Protein AF-A0A7C0UAM4-F1 (afdb_monomer_lite)

Structure (mmCIF, N/CA/C/O backbone):
data_AF-A0A7C0UAM4-F1
#
_entry.id   AF-A0A7C0UAM4-F1
#
loop_
_atom_site.group_PDB
_atom_site.id
_atom_site.type_symbol
_atom_site.label_atom_id
_atom_site.label_alt_id
_atom_site.label_comp_id
_atom_site.label_asym_id
_atom_site.label_entity_id
_atom_site.label_seq_id
_atom_site.pdbx_PDB_ins_code
_atom_site.Cartn_x
_atom_site.Cartn_y
_atom_site.Cartn_z
_atom_site.occupancy
_atom_site.B_iso_or_equiv
_atom_site.auth_seq_id
_atom_site.auth_comp_id
_atom_site.auth_asym_id
_atom_site.auth_atom_id
_atom_site.pdbx_PDB_model_num
ATOM 1 N N . MET A 1 1 ? 18.658 56.439 25.731 1.00 56.66 1 MET A N 1
ATOM 2 C CA . MET A 1 1 ? 17.667 55.354 25.962 1.00 56.66 1 MET A CA 1
ATOM 3 C C . MET A 1 1 ? 18.188 53.937 25.691 1.00 56.66 1 MET A C 1
ATOM 5 O O . MET A 1 1 ? 17.700 53.027 26.342 1.00 56.66 1 MET A O 1
ATOM 9 N N . LYS A 1 2 ? 19.184 53.711 24.815 1.00 57.03 2 LYS A N 1
ATOM 10 C CA . LYS A 1 2 ? 19.705 52.353 24.532 1.00 57.03 2 LYS A CA 1
ATOM 11 C C . LYS A 1 2 ? 20.574 51.729 25.644 1.00 57.03 2 LYS A C 1
ATOM 13 O O . LYS A 1 2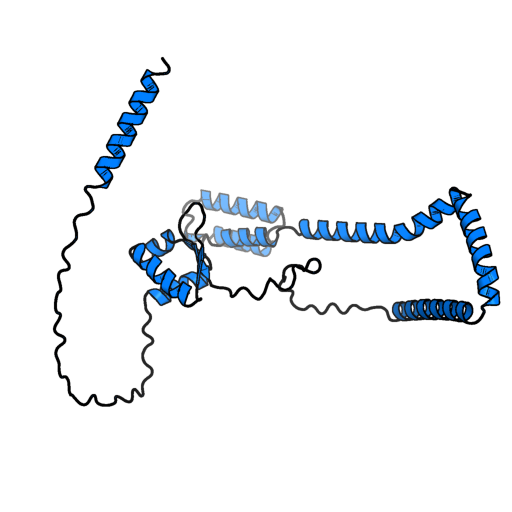 ? 20.658 50.511 25.716 1.00 57.03 2 LYS A O 1
ATOM 18 N N . GLU A 1 3 ? 21.159 52.520 26.544 1.00 62.31 3 GLU A N 1
ATOM 19 C CA . GLU A 1 3 ? 22.004 51.982 27.630 1.00 62.31 3 GLU A CA 1
ATOM 20 C C . GLU A 1 3 ? 21.228 51.418 28.826 1.00 62.31 3 GLU A C 1
ATOM 22 O O . GLU A 1 3 ? 21.707 50.491 29.474 1.00 62.31 3 GLU A O 1
ATOM 27 N N . LYS A 1 4 ? 20.007 51.902 29.098 1.00 67.56 4 LYS A N 1
ATOM 28 C CA . LYS A 1 4 ? 19.217 51.407 30.240 1.00 67.56 4 LYS A CA 1
ATOM 29 C C . LYS A 1 4 ? 18.737 49.960 30.043 1.00 67.56 4 LYS A C 1
ATOM 31 O O . LYS A 1 4 ? 18.737 49.200 31.005 1.00 67.56 4 LYS A O 1
ATOM 36 N N . ASN A 1 5 ? 18.451 49.542 28.806 1.00 68.38 5 ASN A N 1
ATOM 37 C CA . ASN A 1 5 ? 18.009 48.168 28.526 1.00 68.38 5 ASN A CA 1
ATOM 38 C C . ASN A 1 5 ? 19.137 47.132 28.656 1.00 68.38 5 ASN A C 1
ATOM 40 O O . ASN A 1 5 ? 18.888 46.012 29.089 1.00 68.38 5 ASN A O 1
ATOM 44 N N . LYS A 1 6 ? 20.392 47.505 28.368 1.00 74.38 6 LYS A N 1
ATOM 45 C CA . LYS A 1 6 ? 21.529 46.570 28.441 1.00 74.38 6 LYS A CA 1
ATOM 46 C C . LYS A 1 6 ? 21.910 46.205 29.881 1.00 74.38 6 LYS A C 1
ATOM 48 O O . LYS A 1 6 ? 22.488 45.147 30.115 1.00 74.38 6 LYS A O 1
ATOM 53 N N . LYS A 1 7 ? 21.585 47.066 30.853 1.00 76.25 7 LYS A N 1
ATOM 54 C CA . LYS A 1 7 ? 21.820 46.792 32.279 1.00 76.25 7 LYS A CA 1
ATOM 55 C C . LYS A 1 7 ? 20.780 45.822 32.855 1.00 76.25 7 LYS A C 1
ATOM 57 O O . LYS A 1 7 ? 21.148 44.919 33.596 1.00 76.25 7 LYS A O 1
ATOM 62 N N . GLN A 1 8 ? 19.520 45.949 32.437 1.00 74.94 8 GLN A N 1
ATOM 63 C CA . GLN A 1 8 ? 18.431 45.067 32.876 1.00 74.94 8 GLN A CA 1
ATOM 64 C C . GLN A 1 8 ? 18.595 43.622 32.381 1.00 74.94 8 GLN A C 1
ATOM 66 O O . GLN A 1 8 ? 18.271 42.680 33.099 1.00 74.94 8 GLN A O 1
ATOM 71 N N . GLU A 1 9 ? 19.150 43.437 31.181 1.00 77.56 9 GLU A N 1
ATOM 72 C CA . GLU A 1 9 ? 19.383 42.105 30.613 1.00 77.56 9 GLU A CA 1
ATOM 73 C C . GLU A 1 9 ? 20.485 41.345 31.380 1.00 77.56 9 GLU A C 1
ATOM 75 O O . GLU A 1 9 ? 20.299 40.181 31.735 1.00 77.56 9 GLU A O 1
ATOM 80 N N . ARG A 1 10 ? 21.563 42.039 31.778 1.00 78.25 10 ARG A N 1
ATOM 81 C CA . ARG A 1 10 ? 22.668 41.458 32.568 1.00 78.25 10 ARG A CA 1
ATOM 82 C C . ARG A 1 10 ? 22.257 41.059 33.988 1.00 78.25 10 ARG A C 1
ATOM 84 O O . ARG A 1 10 ? 22.679 40.014 34.470 1.00 78.25 10 ARG A O 1
ATOM 91 N N . GLU A 1 11 ? 21.393 41.837 34.641 1.00 76.00 11 GLU A N 1
ATOM 92 C CA . GLU A 1 11 ? 20.864 41.485 35.971 1.00 76.00 11 GLU A CA 1
ATOM 93 C C . GLU A 1 11 ? 19.913 40.272 35.926 1.00 76.00 11 GLU A C 1
ATOM 95 O O . GLU A 1 11 ? 19.796 39.535 36.907 1.00 76.00 11 GLU A O 1
ATOM 100 N N . SER A 1 12 ? 19.264 40.019 34.782 1.00 75.94 12 SER A N 1
ATOM 101 C CA . SER A 1 12 ? 18.373 38.865 34.602 1.00 75.94 12 SER A CA 1
ATOM 102 C C . SER A 1 12 ? 19.109 37.552 34.301 1.00 75.94 12 SER A C 1
ATOM 104 O O . SER A 1 12 ? 18.627 36.481 34.675 1.00 75.94 12 SER A O 1
ATOM 106 N N . GLU A 1 13 ? 20.291 37.620 33.680 1.00 73.62 13 GLU A N 1
ATOM 107 C CA . GLU A 1 13 ? 21.142 36.447 33.448 1.00 73.62 13 GLU A CA 1
ATOM 108 C C . GLU A 1 13 ? 21.868 36.007 34.722 1.00 73.62 13 GLU A C 1
ATOM 110 O O . GLU A 1 13 ? 21.936 34.809 34.992 1.00 73.62 13 GLU A O 1
ATOM 115 N N . GLN A 1 14 ? 22.301 36.955 35.559 1.00 72.75 14 GLN A N 1
ATOM 116 C CA . GLN A 1 14 ? 22.983 36.648 36.820 1.00 72.75 14 GLN A CA 1
ATOM 117 C C . GLN A 1 14 ? 22.055 35.954 37.834 1.00 72.75 14 GLN A C 1
ATOM 119 O O . GLN A 1 14 ? 22.445 34.999 38.495 1.00 72.75 14 GLN A O 1
ATOM 124 N N . LYS A 1 15 ? 20.769 36.330 37.892 1.00 70.88 15 LYS A N 1
ATOM 125 C CA . LYS A 1 15 ? 19.794 35.626 38.750 1.00 70.88 15 LYS A CA 1
ATOM 126 C C . LYS A 1 15 ? 19.500 34.191 38.298 1.00 70.88 15 LYS A C 1
ATOM 128 O O . LYS A 1 15 ? 19.096 33.374 39.116 1.00 70.88 15 LYS A O 1
ATOM 133 N N . ARG A 1 16 ? 19.706 33.863 37.016 1.00 66.06 16 ARG A N 1
ATOM 134 C CA . ARG A 1 16 ? 19.487 32.504 36.488 1.00 66.06 16 ARG A CA 1
ATOM 135 C C . ARG A 1 16 ? 20.680 31.573 36.695 1.00 66.06 16 ARG A C 1
ATOM 137 O O . ARG A 1 16 ? 20.483 30.358 36.658 1.00 66.06 16 ARG A O 1
ATOM 144 N N . SER A 1 17 ? 21.893 32.099 36.882 1.00 64.12 17 SER A N 1
ATOM 145 C CA . SER A 1 17 ? 23.053 31.270 37.231 1.00 64.12 17 SER A CA 1
ATOM 146 C C . SER A 1 17 ? 22.998 30.807 38.684 1.00 64.12 17 SER A C 1
ATOM 148 O O . SER A 1 17 ? 23.268 29.636 38.947 1.00 64.12 17 SER A O 1
ATOM 150 N N . ASP A 1 18 ? 22.548 31.672 39.591 1.00 64.94 18 ASP A N 1
ATOM 151 C CA . ASP A 1 18 ? 22.604 31.401 41.032 1.00 64.94 18 ASP A CA 1
ATOM 152 C C . ASP A 1 18 ? 21.525 30.388 41.470 1.00 64.94 18 ASP A C 1
ATOM 154 O O . ASP A 1 18 ? 21.774 29.520 42.303 1.00 64.94 18 ASP A O 1
ATOM 158 N N . GLU A 1 19 ? 20.363 30.374 40.806 1.00 63.50 19 GLU A N 1
ATOM 159 C CA . GLU A 1 19 ? 19.294 29.387 41.054 1.00 63.50 19 GLU A CA 1
ATOM 160 C C . GLU A 1 19 ? 19.660 27.960 40.588 1.00 63.50 19 GLU A C 1
ATOM 162 O O . GLU A 1 19 ? 19.011 26.977 40.958 1.00 63.50 19 GLU A O 1
ATOM 167 N N . ARG A 1 20 ? 20.709 27.808 39.765 1.00 56.91 20 ARG A N 1
ATOM 168 C CA . ARG A 1 20 ? 21.100 26.513 39.185 1.00 56.91 20 ARG A CA 1
ATOM 169 C C . ARG A 1 20 ? 22.118 25.744 40.030 1.00 56.91 20 ARG A C 1
ATOM 171 O O . ARG A 1 20 ? 22.255 24.534 39.829 1.00 56.91 20 ARG A O 1
ATOM 178 N N . GLU A 1 21 ? 22.785 26.390 40.985 1.00 58.03 21 GLU A N 1
ATOM 179 C CA . GLU A 1 21 ? 23.751 25.724 41.871 1.00 58.03 21 GLU A CA 1
ATOM 180 C C . GLU A 1 21 ? 23.123 25.115 43.134 1.00 58.03 21 GLU A C 1
ATOM 182 O O . GLU A 1 21 ? 23.665 24.153 43.680 1.00 58.03 21 GLU A O 1
ATOM 187 N N . GLU A 1 22 ? 21.923 25.536 43.542 1.00 57.62 22 GLU A N 1
ATOM 188 C CA . GLU A 1 22 ? 21.331 25.089 44.814 1.00 57.62 22 GLU A CA 1
ATOM 189 C C . GLU A 1 22 ? 20.666 23.691 44.770 1.00 57.62 22 GLU A C 1
ATOM 191 O O . GLU A 1 22 ? 20.256 23.141 45.793 1.00 57.62 22 GLU A O 1
ATOM 196 N N . SER A 1 23 ? 20.608 23.041 43.600 1.00 54.62 23 SER A N 1
ATOM 197 C CA . SER A 1 23 ? 19.945 21.729 43.433 1.00 54.62 23 SER A CA 1
ATOM 198 C C . SER A 1 23 ? 20.868 20.501 43.508 1.00 54.62 23 SER A C 1
ATOM 200 O O . SER A 1 23 ? 20.396 19.366 43.405 1.00 54.62 23 SER A O 1
ATOM 202 N N . LYS A 1 24 ? 22.175 20.674 43.749 1.00 52.62 24 LYS A N 1
ATOM 203 C CA . LYS A 1 24 ? 23.134 19.558 43.887 1.00 52.62 24 LYS A CA 1
ATOM 204 C C . LYS A 1 24 ? 23.410 19.192 45.351 1.00 52.62 24 LYS A C 1
ATOM 206 O O . LYS A 1 24 ? 24.552 19.212 45.799 1.00 52.62 24 LYS A O 1
ATOM 211 N N . LYS A 1 25 ? 22.384 18.781 46.104 1.00 55.62 25 LYS A N 1
ATOM 212 C CA . LYS A 1 25 ? 22.609 18.011 47.344 1.00 55.62 25 LYS A CA 1
ATOM 213 C C . LYS A 1 25 ? 22.796 16.524 47.004 1.00 55.62 25 LYS A C 1
ATOM 215 O O . LYS A 1 25 ? 21.911 15.939 46.375 1.00 55.62 25 LYS A O 1
ATOM 220 N N . PRO A 1 26 ? 23.903 15.879 47.415 1.00 54.97 26 PRO A N 1
ATOM 221 C CA . PRO A 1 26 ? 24.100 14.450 47.204 1.00 54.97 26 PRO A CA 1
ATOM 222 C C . PRO A 1 26 ? 23.091 13.661 48.049 1.00 54.97 26 PRO A C 1
ATOM 224 O O . PRO A 1 26 ? 23.137 13.676 49.280 1.00 54.97 26 PRO A O 1
ATOM 227 N N . ARG A 1 27 ? 22.162 12.958 47.389 1.00 53.88 27 ARG A N 1
ATOM 228 C CA . ARG A 1 27 ? 21.330 11.937 48.037 1.00 53.88 27 ARG A CA 1
ATOM 229 C C . ARG A 1 27 ? 22.254 10.833 48.552 1.00 53.88 27 ARG A C 1
ATOM 231 O O . ARG A 1 27 ? 22.847 10.100 47.763 1.00 53.88 27 ARG A O 1
ATOM 238 N N . LYS A 1 28 ? 22.384 10.743 49.878 1.00 56.56 28 LYS A N 1
ATOM 239 C CA . LYS A 1 28 ? 23.047 9.640 50.578 1.00 56.56 28 LYS A CA 1
ATOM 240 C C . LYS A 1 28 ? 22.417 8.322 50.119 1.00 56.56 28 LYS A C 1
ATOM 242 O O . LYS A 1 28 ? 21.209 8.141 50.230 1.00 56.56 28 LYS A O 1
ATOM 247 N N . ALA A 1 29 ? 23.242 7.437 49.571 1.00 54.41 29 ALA A N 1
ATOM 248 C CA . ALA A 1 29 ? 22.854 6.094 49.173 1.00 54.41 29 ALA A CA 1
ATOM 249 C C . ALA A 1 29 ? 22.543 5.261 50.425 1.00 54.41 29 ALA A C 1
ATOM 251 O O . ALA A 1 29 ? 23.446 4.793 51.120 1.00 54.41 29 ALA A O 1
ATOM 252 N N . GLU A 1 30 ? 21.258 5.101 50.716 1.00 54.94 30 GLU A N 1
ATOM 253 C CA . GLU A 1 30 ? 20.755 4.206 51.749 1.00 54.94 30 GLU A CA 1
ATOM 254 C C . GLU A 1 30 ? 20.869 2.764 51.234 1.00 54.94 30 GLU A C 1
ATOM 256 O O . GLU A 1 30 ? 20.057 2.277 50.450 1.00 54.94 30 GLU A O 1
ATOM 261 N N . LYS A 1 31 ? 21.970 2.102 51.608 1.00 52.22 31 LYS A N 1
ATOM 262 C CA . LYS A 1 31 ? 22.209 0.676 51.371 1.00 52.22 31 LYS A CA 1
ATOM 263 C C . LYS A 1 31 ? 21.291 -0.141 52.282 1.00 52.22 31 LYS A C 1
ATOM 265 O O . LYS A 1 31 ? 21.710 -0.574 53.354 1.00 52.22 31 LYS A O 1
ATOM 270 N N . THR A 1 32 ? 20.064 -0.399 51.851 1.00 48.12 32 THR A N 1
ATOM 271 C CA . THR A 1 32 ? 19.254 -1.480 52.415 1.00 48.12 32 THR A CA 1
ATOM 272 C C . THR A 1 32 ? 19.849 -2.815 51.967 1.00 48.12 32 THR A C 1
ATOM 274 O O . THR A 1 32 ? 19.682 -3.272 50.840 1.00 48.12 32 THR A O 1
ATOM 277 N N . LYS A 1 33 ? 20.621 -3.436 52.865 1.00 48.41 33 LYS A N 1
ATOM 278 C CA . LYS A 1 33 ? 21.030 -4.838 52.763 1.00 48.41 33 LYS A CA 1
ATOM 279 C C . LYS A 1 33 ? 19.782 -5.705 52.937 1.00 48.41 33 LYS A C 1
ATOM 281 O O . LYS A 1 33 ? 19.433 -6.068 54.054 1.00 48.41 33 LYS A O 1
ATOM 286 N N . THR A 1 34 ? 19.103 -6.029 51.844 1.00 52.56 34 THR A N 1
ATOM 287 C CA . THR A 1 34 ? 18.130 -7.121 51.832 1.00 52.56 34 THR A CA 1
ATOM 288 C C . THR A 1 34 ? 18.921 -8.424 51.879 1.00 52.56 34 THR A C 1
ATOM 290 O O . THR A 1 34 ? 19.450 -8.885 50.870 1.00 52.56 34 THR A O 1
ATOM 293 N N . SER A 1 35 ? 19.078 -8.981 53.076 1.00 51.81 35 SER A N 1
ATOM 294 C CA . SER A 1 35 ? 19.560 -10.345 53.269 1.00 51.81 35 SER A CA 1
ATOM 295 C C . SER A 1 35 ? 18.572 -11.300 52.604 1.00 51.81 35 SER A C 1
ATOM 297 O O . SER A 1 35 ? 17.466 -11.498 53.106 1.00 51.81 35 SER A O 1
ATOM 299 N N . LEU A 1 36 ? 18.956 -11.861 51.456 1.00 55.12 36 LEU A N 1
ATOM 300 C CA . LEU A 1 36 ? 18.279 -13.025 50.901 1.00 55.12 36 LEU A CA 1
ATOM 301 C C . LEU A 1 36 ? 18.418 -14.181 51.904 1.00 55.12 36 LEU A C 1
ATOM 303 O O . LEU A 1 36 ? 19.544 -14.459 52.329 1.00 55.12 36 LEU A O 1
ATOM 307 N N . PRO A 1 37 ? 17.318 -14.851 52.289 1.00 56.62 37 PRO A N 1
ATOM 308 C CA . PRO A 1 37 ? 17.404 -16.044 53.111 1.00 56.62 37 PRO A CA 1
ATOM 309 C C . PRO A 1 37 ? 18.157 -17.123 52.329 1.00 56.62 37 PRO A C 1
ATOM 311 O O . PRO A 1 37 ? 17.713 -17.593 51.280 1.00 56.62 37 PRO A O 1
ATOM 314 N N . ALA A 1 38 ? 19.336 -17.471 52.835 1.00 61.09 38 ALA A N 1
ATOM 315 C CA . ALA A 1 38 ? 20.059 -18.659 52.429 1.00 61.09 38 ALA A CA 1
ATOM 316 C C . ALA A 1 38 ? 19.250 -19.901 52.835 1.00 61.09 38 ALA A C 1
ATOM 318 O O . ALA A 1 38 ? 18.631 -19.924 53.895 1.00 61.09 38 ALA A O 1
ATOM 319 N N . HIS A 1 39 ? 19.320 -20.930 51.992 1.00 53.25 39 HIS A N 1
ATOM 320 C CA . HIS A 1 39 ? 18.770 -22.272 52.191 1.00 53.25 39 HIS A CA 1
ATOM 321 C C . HIS A 1 39 ? 17.247 -22.444 52.094 1.00 53.25 39 HIS A C 1
ATOM 323 O O . HIS A 1 39 ? 16.511 -22.453 53.074 1.00 53.25 39 HIS A O 1
ATOM 329 N N . ILE A 1 40 ? 16.811 -22.795 50.883 1.00 57.50 40 ILE A N 1
ATOM 330 C CA . ILE A 1 40 ? 15.793 -23.834 50.712 1.00 57.50 40 ILE A CA 1
ATOM 331 C C . ILE A 1 40 ? 16.458 -24.960 49.909 1.00 57.50 40 ILE A C 1
ATOM 333 O O . ILE A 1 40 ? 16.273 -25.083 48.702 1.00 57.50 40 ILE A O 1
ATOM 337 N N . GLU A 1 41 ? 17.283 -25.772 50.577 1.00 53.19 41 GLU A N 1
ATOM 338 C CA . GLU A 1 41 ? 17.672 -27.104 50.087 1.00 53.19 41 GLU A CA 1
ATOM 339 C C . GLU A 1 41 ? 16.512 -28.079 50.328 1.00 53.19 41 GLU A C 1
ATOM 341 O O . GLU A 1 41 ? 16.565 -29.015 51.119 1.00 53.19 41 GLU A O 1
ATOM 346 N N . GLY A 1 42 ? 15.396 -27.812 49.658 1.00 51.50 42 GLY A N 1
ATOM 347 C CA . GLY A 1 42 ? 14.266 -28.719 49.582 1.00 51.50 42 GLY A CA 1
ATOM 348 C C . GLY A 1 42 ? 14.201 -29.249 48.166 1.00 51.50 42 GLY A C 1
ATOM 349 O O . GLY A 1 42 ? 13.922 -28.481 47.251 1.00 51.50 42 GLY A O 1
ATOM 350 N N . LYS A 1 43 ? 14.477 -30.546 47.988 1.00 52.88 43 LYS A N 1
ATOM 351 C CA . LYS A 1 43 ? 14.277 -31.298 46.741 1.00 52.88 43 LY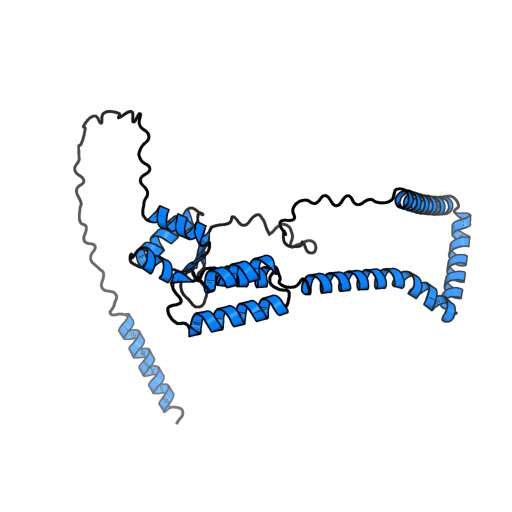S A CA 1
ATOM 352 C C . LYS A 1 43 ? 12.932 -30.906 46.128 1.00 52.88 43 LYS A C 1
ATOM 354 O O . LYS A 1 43 ? 11.889 -31.368 46.587 1.00 52.88 43 LYS A O 1
ATOM 359 N N . THR A 1 44 ? 12.941 -30.043 45.116 1.00 50.66 44 THR A N 1
ATOM 360 C CA . THR A 1 44 ? 11.721 -29.696 44.397 1.00 50.66 44 THR A CA 1
ATOM 361 C C . THR A 1 44 ? 11.307 -30.937 43.612 1.00 50.66 44 THR A C 1
ATOM 363 O O . THR A 1 44 ? 12.080 -31.423 42.781 1.00 50.66 44 THR A O 1
ATOM 366 N N . PRO A 1 45 ? 10.131 -31.527 43.895 1.00 54.62 45 PRO A N 1
ATOM 367 C CA . PRO A 1 45 ? 9.668 -32.664 43.123 1.00 54.62 45 PRO A CA 1
ATOM 368 C C . PRO A 1 45 ? 9.520 -32.189 41.681 1.00 54.62 45 PRO A C 1
ATOM 370 O O . PRO A 1 45 ? 8.854 -31.189 41.421 1.00 54.62 45 PRO A O 1
ATOM 373 N N . ALA A 1 46 ? 10.176 -32.878 40.749 1.00 46.50 46 ALA A N 1
ATOM 374 C CA . ALA A 1 46 ? 10.048 -32.607 39.328 1.00 46.50 46 ALA A CA 1
ATOM 375 C C . ALA A 1 46 ? 8.591 -32.857 38.916 1.00 46.50 46 ALA A C 1
ATOM 377 O O . ALA A 1 46 ? 8.198 -33.979 38.591 1.00 46.50 46 ALA A O 1
ATOM 378 N N . TYR A 1 47 ? 7.762 -31.817 38.969 1.00 55.81 47 TYR A N 1
ATOM 379 C CA . TYR A 1 47 ? 6.390 -31.879 38.501 1.00 55.81 47 TYR A CA 1
ATOM 380 C C . TYR A 1 47 ? 6.425 -32.039 36.978 1.00 55.81 47 TYR A C 1
ATOM 382 O O . TYR A 1 47 ? 6.592 -31.091 36.213 1.00 55.81 47 TYR A O 1
ATOM 390 N N . ARG A 1 48 ? 6.278 -33.285 36.511 1.00 48.81 48 ARG A N 1
ATOM 391 C CA . ARG A 1 48 ? 5.901 -33.578 35.125 1.00 48.81 48 ARG A CA 1
ATOM 392 C C . ARG A 1 48 ? 4.471 -33.095 34.933 1.00 48.81 48 ARG A C 1
ATOM 394 O O . ARG A 1 48 ? 3.514 -33.827 35.173 1.00 48.81 48 ARG A O 1
ATOM 401 N N . LEU A 1 49 ? 4.337 -31.854 34.491 1.00 61.47 49 LEU A N 1
ATOM 402 C CA . LEU A 1 49 ? 3.066 -31.234 34.145 1.00 61.47 49 LEU A CA 1
ATOM 403 C C . LEU A 1 49 ? 2.540 -31.855 32.844 1.00 61.47 49 LEU A C 1
ATOM 405 O O . LEU A 1 49 ? 2.677 -31.305 31.755 1.00 61.47 49 LEU A O 1
ATOM 409 N N . LYS A 1 50 ? 1.953 -33.051 32.951 1.00 58.16 50 LYS A N 1
ATOM 410 C CA . LYS A 1 50 ? 1.082 -33.625 31.921 1.00 58.16 50 LYS A CA 1
ATOM 411 C C . LYS A 1 50 ? -0.302 -32.991 32.069 1.00 58.16 50 LYS A C 1
ATOM 413 O O . LYS A 1 50 ? -1.220 -33.592 32.609 1.00 58.16 50 LYS A O 1
ATOM 418 N N . GLY A 1 51 ? -0.435 -31.753 31.612 1.00 56.19 51 GLY A N 1
ATOM 419 C CA . GLY A 1 51 ? -1.705 -31.036 31.598 1.00 56.19 51 GLY A CA 1
ATOM 420 C C . GLY A 1 51 ? -1.600 -29.823 30.690 1.00 56.19 51 GLY A C 1
ATOM 421 O O . GLY A 1 51 ? -0.614 -29.094 30.747 1.00 56.19 51 GLY A O 1
ATOM 422 N N . ARG A 1 52 ? -2.592 -29.619 29.817 1.00 62.19 52 ARG A N 1
ATOM 423 C CA . ARG A 1 52 ? -2.745 -28.346 29.107 1.00 62.19 52 ARG A CA 1
ATOM 424 C C . ARG A 1 52 ? -2.953 -27.282 30.176 1.00 62.19 52 ARG A C 1
ATOM 426 O O . ARG A 1 52 ? -3.999 -27.275 30.818 1.00 62.19 52 ARG A O 1
ATOM 433 N N . PHE A 1 53 ? -1.957 -26.438 30.401 1.00 72.25 53 PHE A N 1
ATOM 434 C CA . PHE A 1 53 ? -2.164 -25.279 31.248 1.00 72.25 53 PHE A CA 1
ATOM 435 C C . PHE A 1 53 ? -3.264 -24.416 30.637 1.00 72.25 53 PHE A C 1
ATOM 437 O O . PHE A 1 53 ? -3.245 -24.215 29.417 1.00 72.25 53 PHE A O 1
ATOM 444 N N . PRO A 1 54 ? -4.224 -23.930 31.441 1.00 72.19 54 PRO A N 1
ATOM 445 C CA . PRO A 1 54 ? -5.102 -22.876 30.972 1.00 72.19 54 PRO A CA 1
ATOM 446 C C . PRO A 1 54 ? -4.207 -21.719 30.525 1.00 72.19 54 PRO A C 1
ATOM 448 O O . PRO A 1 54 ? -3.291 -21.319 31.246 1.00 72.19 54 PRO A O 1
ATOM 451 N N . VAL A 1 55 ? -4.420 -21.248 29.299 1.00 78.62 55 VAL A N 1
ATOM 452 C CA . VAL A 1 55 ? -3.721 -20.069 28.792 1.00 78.62 55 VAL A CA 1
ATOM 453 C C . VAL A 1 55 ? -4.164 -18.915 29.685 1.00 78.62 55 VAL A C 1
ATOM 455 O O . VAL A 1 55 ? -5.342 -18.571 29.710 1.00 78.62 55 VAL A O 1
ATOM 458 N N . LEU A 1 56 ? -3.245 -18.396 30.498 1.00 85.56 56 LEU A N 1
ATOM 459 C CA . LEU A 1 56 ? -3.503 -17.218 31.314 1.00 85.56 56 LEU A CA 1
ATOM 460 C C . LEU A 1 56 ? -3.550 -16.019 30.370 1.00 85.56 56 LEU A C 1
ATOM 462 O O . LEU A 1 56 ? -2.509 -15.533 29.939 1.00 85.56 56 LEU A O 1
ATOM 466 N N . GLU A 1 57 ? -4.757 -15.587 30.022 1.00 89.00 57 GLU A N 1
ATOM 467 C CA . GLU A 1 57 ? -4.979 -14.360 29.263 1.00 89.00 57 GLU A CA 1
ATOM 468 C C . GLU A 1 57 ? -4.709 -13.160 30.172 1.00 89.00 57 GLU A C 1
ATOM 470 O O . GLU A 1 57 ? -5.349 -12.982 31.212 1.00 89.00 57 GLU A O 1
ATOM 475 N N . THR A 1 58 ? -3.729 -12.341 29.800 1.00 97.00 58 THR A N 1
ATOM 476 C CA . THR A 1 58 ? -3.400 -11.118 30.530 1.00 97.00 58 THR A CA 1
ATOM 477 C C . THR A 1 58 ? -4.075 -9.906 29.888 1.00 97.00 58 THR A C 1
ATOM 479 O O . THR A 1 58 ? -4.482 -9.918 28.726 1.00 97.00 58 THR A O 1
ATOM 482 N N . GLU A 1 59 ? -4.169 -8.794 30.620 1.00 97.19 59 GLU A N 1
ATOM 483 C CA . GLU A 1 59 ? -4.711 -7.547 30.060 1.00 97.19 59 GLU A CA 1
ATOM 484 C C . GLU A 1 59 ? -3.896 -7.029 28.859 1.00 97.19 59 GLU A C 1
ATOM 486 O O . GLU A 1 59 ? -4.447 -6.356 27.983 1.00 97.19 59 GLU A O 1
ATOM 491 N N . ILE A 1 60 ? -2.603 -7.377 28.785 1.00 97.88 60 ILE A N 1
ATOM 492 C CA . ILE A 1 60 ? -1.730 -7.017 27.662 1.00 97.88 60 ILE A CA 1
ATOM 493 C C . ILE A 1 60 ? -2.147 -7.733 26.374 1.00 97.88 60 ILE A C 1
ATOM 495 O O . ILE A 1 60 ? -2.068 -7.142 25.293 1.00 97.88 60 ILE A O 1
ATOM 499 N N . ASP A 1 61 ? -2.639 -8.968 26.491 1.00 97.56 61 ASP A N 1
ATOM 500 C CA . ASP A 1 61 ? -3.088 -9.779 25.361 1.00 97.56 61 ASP A CA 1
ATOM 501 C C . ASP A 1 61 ? -4.380 -9.187 24.790 1.00 97.56 61 ASP A C 1
ATOM 503 O O . ASP A 1 61 ? -4.468 -8.901 23.595 1.00 97.56 61 ASP A O 1
ATOM 507 N N . ASN A 1 62 ? -5.320 -8.829 25.670 1.00 97.69 62 ASN A N 1
ATOM 508 C CA . ASN A 1 62 ? -6.543 -8.108 25.304 1.00 97.69 62 ASN A CA 1
ATOM 509 C C . ASN A 1 62 ? -6.242 -6.753 24.634 1.00 97.69 62 ASN A C 1
ATOM 511 O O . ASN A 1 62 ? -6.919 -6.331 23.690 1.00 97.69 62 ASN A O 1
ATOM 515 N N . PHE A 1 63 ? -5.208 -6.043 25.100 1.00 98.19 63 PHE A N 1
ATOM 516 C CA . PHE A 1 63 ? -4.750 -4.800 24.475 1.00 98.19 63 PHE A CA 1
ATOM 517 C C . PHE A 1 63 ? -4.210 -5.030 23.058 1.00 98.19 63 PHE A C 1
ATOM 519 O O . PHE A 1 63 ? -4.517 -4.249 22.148 1.00 98.19 63 PHE A O 1
ATOM 526 N N . LEU A 1 64 ? -3.453 -6.108 22.848 1.00 97.94 64 LEU A N 1
ATOM 527 C CA . LEU A 1 64 ? -2.926 -6.495 21.544 1.00 97.94 64 LEU A CA 1
ATOM 528 C C . LEU A 1 64 ? -4.045 -6.882 20.562 1.00 97.94 64 LEU A C 1
ATOM 530 O O . LEU A 1 64 ? -4.056 -6.394 19.427 1.00 97.94 64 LEU A O 1
ATOM 534 N N . GLU A 1 65 ? -5.010 -7.694 20.991 1.00 97.50 65 GLU A N 1
ATOM 535 C CA . GLU A 1 65 ? -6.171 -8.079 20.178 1.00 97.50 65 GLU A CA 1
ATOM 536 C C . GLU A 1 65 ? -6.963 -6.857 19.705 1.00 97.50 65 GLU A C 1
ATOM 538 O O . GLU A 1 65 ? -7.232 -6.698 18.508 1.00 97.50 65 GLU A O 1
ATOM 543 N N . LEU A 1 66 ? -7.217 -5.907 20.608 1.00 98.06 66 LEU A N 1
ATOM 544 C CA . LEU A 1 66 ? -7.912 -4.666 20.273 1.00 98.06 66 LEU A CA 1
ATOM 545 C C . LEU A 1 66 ? -7.167 -3.843 19.204 1.00 98.06 66 LEU A C 1
ATOM 547 O O . LEU A 1 66 ? -7.790 -3.188 18.354 1.00 98.06 66 LEU A O 1
ATOM 551 N N . ILE A 1 67 ? -5.829 -3.854 19.223 1.00 97.94 67 ILE A N 1
ATOM 552 C CA . ILE A 1 67 ? -5.009 -3.204 18.192 1.00 97.94 67 ILE A CA 1
ATOM 553 C C . ILE A 1 67 ? -5.145 -3.938 16.854 1.00 97.94 67 ILE A C 1
ATOM 555 O O . ILE A 1 67 ? -5.247 -3.267 15.821 1.00 97.94 67 ILE A O 1
ATOM 559 N N . TYR A 1 68 ? -5.194 -5.273 16.839 1.00 96.75 68 TYR A N 1
ATOM 560 C CA . TYR A 1 68 ? -5.405 -6.051 15.613 1.00 96.75 68 TYR A CA 1
ATOM 561 C C . TYR A 1 68 ? -6.768 -5.785 14.972 1.00 96.75 68 TYR A C 1
ATOM 563 O O . TYR A 1 68 ? -6.843 -5.574 13.754 1.00 96.75 68 TYR A O 1
ATOM 571 N N . GLU A 1 69 ? -7.826 -5.710 15.777 1.00 97.00 69 GLU A N 1
ATOM 572 C CA . GLU A 1 69 ? -9.181 -5.422 15.304 1.00 97.00 69 GLU A CA 1
ATOM 573 C C . GLU A 1 69 ? -9.290 -4.021 14.693 1.00 97.00 69 GLU A C 1
ATOM 575 O O . GLU A 1 69 ? -9.735 -3.841 13.552 1.00 97.00 69 GLU A O 1
ATOM 580 N N . LYS A 1 70 ? -8.843 -2.997 15.433 1.00 97.44 70 LYS A N 1
ATOM 581 C CA . LYS A 1 70 ? -8.994 -1.593 15.017 1.00 97.44 70 LYS A CA 1
ATOM 582 C C . LYS A 1 70 ? -7.923 -1.139 14.034 1.00 97.44 70 LYS A C 1
ATOM 584 O O . LYS A 1 70 ? -8.119 -0.143 13.330 1.00 97.44 70 LYS A O 1
ATOM 589 N N . LYS A 1 71 ? -6.776 -1.823 13.983 1.00 97.00 71 LYS A N 1
ATOM 590 C CA . LYS A 1 71 ? -5.540 -1.488 13.239 1.00 97.00 71 LYS A CA 1
ATOM 591 C C . LYS A 1 71 ? -4.858 -0.182 13.645 1.00 97.00 71 LYS A C 1
ATOM 593 O O . LYS A 1 71 ? -3.683 0.013 13.338 1.00 97.00 71 LYS A O 1
ATOM 598 N N . ARG A 1 72 ? -5.597 0.745 14.257 1.00 97.25 72 ARG A N 1
ATOM 599 C CA . ARG A 1 72 ? -5.139 2.029 14.784 1.00 97.25 72 ARG A CA 1
ATOM 600 C C . ARG A 1 72 ? -5.881 2.310 16.078 1.00 97.25 72 ARG A C 1
ATOM 602 O O . ARG A 1 72 ? -7.098 2.468 16.049 1.00 97.25 72 ARG A O 1
ATOM 609 N N . LEU A 1 73 ? -5.148 2.430 17.174 1.00 98.19 73 LEU A N 1
ATOM 610 C CA . LEU A 1 73 ? -5.708 2.721 18.488 1.00 98.19 73 LEU A CA 1
ATOM 611 C C . LEU A 1 73 ? -5.001 3.942 19.077 1.00 98.19 73 LEU A C 1
ATOM 613 O O . LEU A 1 73 ? -3.774 3.988 19.146 1.00 98.19 73 LEU A O 1
ATOM 617 N N . ARG A 1 74 ? -5.760 4.969 19.469 1.00 98.25 74 ARG A N 1
ATOM 618 C CA . ARG A 1 74 ? -5.187 6.159 20.120 1.00 98.25 74 ARG A CA 1
ATOM 619 C C . ARG A 1 74 ? -5.013 5.900 21.613 1.00 98.25 74 ARG A C 1
ATOM 621 O O . ARG A 1 74 ? -5.895 5.319 22.237 1.00 98.25 74 ARG A O 1
ATOM 628 N N . LEU A 1 75 ? -3.961 6.450 22.222 1.00 98.31 75 LEU A N 1
ATOM 629 C CA . LEU A 1 75 ? -3.710 6.301 23.664 1.00 98.31 75 LEU A CA 1
ATOM 630 C C . LEU A 1 75 ? -4.914 6.678 24.550 1.00 98.31 75 LEU A C 1
ATOM 632 O O . LEU A 1 75 ? -5.231 5.968 25.495 1.00 98.31 75 LEU A O 1
ATOM 636 N N . LYS A 1 76 ? -5.629 7.765 24.224 1.00 97.88 76 LYS A N 1
ATOM 637 C CA . LYS A 1 76 ? -6.817 8.196 24.988 1.00 97.88 76 LYS A CA 1
ATOM 638 C C . LYS A 1 76 ? -7.953 7.164 24.944 1.00 97.88 76 LYS A C 1
ATOM 640 O O . LYS A 1 76 ? -8.692 7.036 25.913 1.00 97.88 76 LYS A O 1
ATOM 645 N N . GLU A 1 77 ? -8.100 6.453 23.828 1.00 98.06 77 GLU A N 1
ATOM 646 C CA . GLU A 1 77 ? -9.117 5.409 23.670 1.00 98.06 77 GLU A CA 1
ATOM 647 C C . GLU A 1 77 ? -8.741 4.167 24.479 1.00 98.06 77 GLU A C 1
ATOM 649 O O . GLU A 1 77 ? -9.594 3.633 25.177 1.00 98.06 77 GLU A O 1
ATOM 654 N N . ALA A 1 78 ? -7.465 3.771 24.453 1.00 98.12 78 ALA A N 1
ATOM 655 C CA . ALA A 1 78 ? -6.953 2.658 25.251 1.00 98.12 78 ALA A CA 1
ATOM 656 C C . ALA A 1 78 ? -7.169 2.884 26.756 1.00 98.12 78 ALA A C 1
ATOM 658 O O . ALA A 1 78 ? -7.779 2.052 27.418 1.00 98.12 78 ALA A O 1
ATOM 659 N N . VAL A 1 79 ? -6.781 4.055 27.276 1.00 98.19 79 VAL A N 1
ATOM 660 C CA . VAL A 1 79 ? -6.989 4.411 28.694 1.00 98.19 79 VAL A CA 1
ATOM 661 C C . VAL A 1 79 ? -8.474 4.362 29.073 1.00 98.19 79 VAL A C 1
ATOM 663 O O . VAL A 1 79 ? -8.822 3.888 30.148 1.00 98.19 79 VAL A O 1
ATOM 666 N N . LYS A 1 80 ? -9.376 4.791 28.179 1.00 98.31 80 LYS A N 1
ATOM 667 C CA . LYS A 1 80 ? -10.822 4.746 28.441 1.00 98.31 80 LYS A CA 1
ATOM 668 C C . LYS A 1 80 ? -11.378 3.316 28.484 1.00 98.31 80 LYS A C 1
ATOM 670 O O . LYS A 1 80 ? -12.279 3.060 29.274 1.00 98.31 80 LYS A O 1
ATOM 675 N N . ILE A 1 81 ? -10.881 2.422 27.628 1.00 97.94 81 ILE A N 1
ATOM 676 C CA . ILE A 1 81 ? -11.375 1.040 27.511 1.00 97.94 81 ILE A CA 1
ATOM 677 C C . ILE A 1 81 ? -10.867 0.186 28.674 1.00 97.94 81 ILE A C 1
ATOM 679 O O . ILE A 1 81 ? -11.668 -0.449 29.349 1.00 97.94 81 ILE A O 1
ATOM 683 N N . PHE A 1 82 ? -9.562 0.233 28.944 1.00 97.38 82 PHE A N 1
ATOM 684 C CA . PHE A 1 82 ? -8.929 -0.588 29.979 1.00 97.38 82 PHE A CA 1
ATOM 685 C C . PHE A 1 82 ? -9.032 0.023 31.380 1.00 97.38 82 PHE A C 1
ATOM 687 O O . PHE A 1 82 ? -8.748 -0.646 32.360 1.00 97.38 82 PHE A O 1
ATOM 694 N N . LYS A 1 83 ? -9.430 1.300 31.494 1.00 98.00 83 LYS A N 1
ATOM 695 C CA . LYS A 1 83 ? -9.515 2.047 32.765 1.00 98.00 83 LYS A CA 1
ATOM 696 C C . LYS A 1 83 ? -8.209 2.052 33.581 1.00 98.00 83 LYS A C 1
ATOM 698 O O . LYS A 1 83 ? -8.227 2.338 34.774 1.00 98.00 83 LYS A O 1
ATOM 703 N N . VAL A 1 84 ? -7.074 1.798 32.937 1.00 97.94 84 VAL A N 1
ATOM 704 C CA . VAL A 1 84 ? -5.741 1.840 33.548 1.00 97.94 84 VAL A CA 1
ATOM 705 C C . VAL A 1 84 ? -5.083 3.206 33.366 1.00 97.94 84 VAL A C 1
ATOM 707 O O . VAL A 1 84 ? -5.495 4.033 32.543 1.00 97.94 84 VAL A O 1
ATOM 710 N N . ARG A 1 85 ? -4.019 3.449 34.135 1.00 98.44 85 ARG A N 1
ATOM 711 C CA . ARG A 1 85 ? -3.223 4.671 34.020 1.00 98.44 85 ARG A CA 1
ATOM 712 C C . ARG A 1 85 ? -2.524 4.741 32.663 1.00 98.44 85 ARG A C 1
ATOM 714 O O . ARG A 1 85 ? -2.220 3.737 32.019 1.00 98.44 85 ARG A O 1
ATOM 721 N N . LYS A 1 86 ? -2.259 5.968 32.219 1.00 98.12 86 LYS A N 1
ATOM 722 C CA . LYS A 1 86 ? -1.634 6.233 30.919 1.00 98.12 86 LYS A CA 1
ATOM 723 C C . LYS A 1 86 ? -0.237 5.614 30.834 1.00 98.12 86 LYS A C 1
ATOM 725 O O . LYS A 1 86 ? 0.155 5.146 29.770 1.00 98.12 86 LYS A O 1
ATOM 730 N N . GLU A 1 87 ? 0.492 5.638 31.942 1.00 98.19 87 GLU A N 1
ATOM 731 C CA . GLU A 1 87 ? 1.851 5.122 32.081 1.00 98.19 87 GLU A CA 1
ATOM 732 C C . GLU A 1 87 ? 1.882 3.614 31.816 1.00 98.19 87 GLU A C 1
ATOM 734 O O . GLU A 1 87 ? 2.705 3.161 31.029 1.00 98.19 87 GLU A O 1
ATOM 739 N N . THR A 1 88 ? 0.906 2.876 32.351 1.00 98.31 88 THR A N 1
ATOM 740 C CA . THR A 1 88 ? 0.753 1.428 32.158 1.00 98.31 88 THR A CA 1
ATOM 741 C C . THR A 1 88 ? 0.535 1.066 30.687 1.00 98.31 88 THR A C 1
ATOM 743 O O . THR A 1 88 ? 1.218 0.195 30.163 1.00 98.31 88 THR A O 1
ATOM 746 N N . ILE A 1 89 ? -0.334 1.788 29.962 1.00 98.44 89 ILE A N 1
ATOM 747 C CA . ILE A 1 89 ? -0.521 1.558 28.514 1.00 98.44 89 ILE A CA 1
ATOM 748 C C . ILE A 1 89 ? 0.762 1.855 27.726 1.00 98.44 89 ILE A C 1
ATOM 750 O O . ILE A 1 89 ? 1.055 1.186 26.735 1.00 98.44 89 ILE A O 1
ATOM 754 N N . ILE A 1 90 ? 1.519 2.881 28.129 1.00 98.06 90 ILE A N 1
ATOM 755 C CA . ILE A 1 90 ? 2.793 3.210 27.480 1.00 98.06 90 ILE A CA 1
ATOM 756 C C . ILE A 1 90 ? 3.803 2.086 27.712 1.00 98.06 90 ILE A C 1
ATOM 758 O O . ILE A 1 90 ? 4.465 1.676 26.761 1.00 98.06 90 ILE A O 1
ATOM 762 N N . GLU A 1 91 ? 3.896 1.571 28.933 1.00 98.25 91 GLU A N 1
ATOM 763 C CA . GLU A 1 91 ? 4.759 0.444 29.283 1.00 98.25 91 GLU A CA 1
ATOM 764 C C . GLU A 1 91 ? 4.391 -0.812 28.489 1.00 98.25 91 GLU A C 1
ATOM 766 O O . GLU A 1 91 ? 5.246 -1.372 27.805 1.00 98.25 91 GLU A O 1
ATOM 771 N N . TRP A 1 92 ? 3.104 -1.164 28.438 1.00 98.44 92 TRP A N 1
ATOM 772 C CA . TRP A 1 92 ? 2.618 -2.259 27.598 1.00 98.44 92 TRP A CA 1
ATOM 773 C C . TRP A 1 92 ? 2.979 -2.064 26.127 1.00 98.44 92 TRP A C 1
ATOM 775 O O . TRP A 1 92 ? 3.443 -2.989 25.463 1.00 98.44 92 TRP A O 1
ATOM 785 N N . SER A 1 93 ? 2.818 -0.843 25.608 1.00 98.19 93 SER A N 1
ATOM 786 C CA . SER A 1 93 ? 3.149 -0.557 24.214 1.00 98.19 93 SER A CA 1
ATOM 787 C C . SER A 1 93 ? 4.642 -0.688 23.909 1.00 98.19 93 SER A C 1
ATOM 789 O O . SER A 1 93 ? 4.978 -1.093 22.802 1.00 98.19 93 SER A O 1
ATOM 791 N N . ARG A 1 94 ? 5.524 -0.397 24.878 1.00 98.19 94 ARG A N 1
ATOM 792 C CA . ARG A 1 94 ? 6.976 -0.589 24.735 1.00 98.19 94 ARG A CA 1
ATOM 793 C C . ARG A 1 94 ? 7.326 -2.070 24.651 1.00 98.19 94 ARG A C 1
ATOM 795 O O . ARG A 1 94 ? 8.007 -2.459 23.712 1.00 98.19 94 ARG A O 1
ATOM 802 N N . ILE A 1 95 ? 6.774 -2.894 25.545 1.00 97.94 95 ILE A N 1
ATOM 803 C CA . ILE A 1 95 ? 6.984 -4.354 25.544 1.00 97.94 95 ILE A CA 1
ATOM 804 C C . ILE A 1 95 ? 6.539 -4.970 24.201 1.00 97.94 95 ILE A C 1
ATOM 806 O O . ILE A 1 95 ? 7.236 -5.791 23.597 1.00 97.94 95 ILE A O 1
ATOM 810 N N . LEU A 1 96 ? 5.382 -4.542 23.686 1.00 97.75 96 LEU A N 1
ATOM 811 C CA . LEU A 1 96 ? 4.851 -5.022 22.405 1.00 97.75 96 LEU A CA 1
ATOM 812 C C . LEU A 1 96 ? 5.611 -4.476 21.177 1.00 97.75 96 LEU A C 1
ATOM 814 O O . LEU A 1 96 ? 5.617 -5.107 20.118 1.00 97.75 96 LEU A O 1
ATOM 818 N N . GLU A 1 97 ? 6.229 -3.300 21.283 1.00 97.50 97 GLU A N 1
ATOM 819 C CA . GLU A 1 97 ? 7.071 -2.720 20.229 1.00 97.50 97 GLU A CA 1
ATOM 820 C C . GLU A 1 97 ? 8.445 -3.402 20.170 1.00 97.50 97 GLU A C 1
ATOM 822 O O . GLU A 1 97 ? 8.901 -3.755 19.083 1.00 97.50 97 GLU A O 1
ATOM 827 N N . GLU A 1 98 ? 9.063 -3.679 21.323 1.00 97.31 98 GLU A N 1
ATOM 828 C CA . GLU A 1 98 ? 10.330 -4.420 21.435 1.00 97.31 98 GLU A CA 1
ATOM 829 C C . GLU A 1 98 ? 10.224 -5.836 20.847 1.00 97.31 98 GLU A C 1
ATOM 831 O O . GLU A 1 98 ? 11.138 -6.314 20.172 1.00 97.31 98 GLU A O 1
ATOM 836 N N . SER A 1 99 ? 9.068 -6.481 21.018 1.00 97.00 99 SER A N 1
ATOM 837 C CA . SER A 1 99 ? 8.753 -7.787 20.421 1.00 97.00 99 SER A CA 1
ATOM 838 C C . SER A 1 99 ? 8.306 -7.722 18.950 1.00 97.00 99 SER A C 1
ATOM 840 O O . SER A 1 99 ? 8.020 -8.758 18.351 1.00 97.00 99 SER A O 1
ATOM 842 N N . ASN A 1 100 ? 8.286 -6.536 18.328 1.00 96.62 100 ASN A N 1
ATOM 843 C CA . ASN A 1 100 ? 7.837 -6.304 16.947 1.00 96.62 100 ASN A CA 1
ATOM 844 C C . ASN A 1 100 ? 6.397 -6.779 16.661 1.00 96.62 100 ASN A C 1
ATOM 846 O O . ASN A 1 100 ? 6.081 -7.181 15.538 1.00 96.62 100 ASN A O 1
ATOM 850 N N . LEU A 1 101 ? 5.505 -6.735 17.652 1.00 97.31 101 LEU A N 1
ATOM 851 C CA . LEU A 1 101 ? 4.082 -7.053 17.473 1.00 97.31 101 LEU A CA 1
ATOM 852 C C . LEU A 1 101 ? 3.284 -5.815 17.048 1.00 97.31 101 LEU A C 1
ATOM 854 O O . LEU A 1 101 ? 2.373 -5.884 16.215 1.00 97.31 101 LEU A O 1
ATOM 858 N N . ILE A 1 102 ? 3.664 -4.650 17.576 1.00 97.88 102 ILE A N 1
ATOM 859 C CA . ILE A 1 102 ? 3.058 -3.359 17.245 1.00 97.88 102 ILE A CA 1
ATOM 860 C C . ILE A 1 102 ? 4.126 -2.321 16.882 1.00 97.88 102 ILE A C 1
ATOM 862 O O . ILE A 1 102 ? 5.316 -2.509 17.105 1.00 97.88 102 ILE A O 1
ATOM 866 N N . ARG A 1 103 ? 3.691 -1.203 16.304 1.00 97.56 103 ARG A N 1
ATOM 867 C CA . ARG A 1 103 ? 4.501 -0.012 16.038 1.00 97.56 103 ARG A CA 1
ATOM 868 C C . ARG A 1 103 ? 3.821 1.194 16.664 1.00 97.56 103 ARG A C 1
ATOM 870 O O . ARG A 1 103 ? 2.635 1.435 16.401 1.00 97.56 103 ARG A O 1
ATOM 877 N N . VAL A 1 104 ? 4.566 1.991 17.425 1.00 98.06 104 VAL A N 1
ATOM 878 C CA . VAL A 1 104 ? 4.037 3.214 18.030 1.00 98.06 104 VAL A CA 1
ATOM 879 C C . VAL A 1 104 ? 4.402 4.414 17.158 1.00 98.06 104 VAL A C 1
ATOM 881 O O . VAL A 1 104 ? 5.561 4.674 16.852 1.00 98.06 104 VAL A O 1
ATOM 884 N N . ASN A 1 105 ? 3.394 5.161 16.704 1.00 97.56 105 ASN A N 1
ATOM 885 C CA . ASN A 1 105 ? 3.603 6.394 15.951 1.00 97.56 105 ASN A CA 1
ATOM 886 C C . ASN A 1 105 ? 3.383 7.612 16.849 1.00 97.56 105 ASN A C 1
ATOM 888 O O . ASN A 1 105 ? 2.286 7.808 17.384 1.00 97.56 105 ASN A O 1
ATOM 892 N N . TYR A 1 106 ? 4.416 8.443 16.957 1.00 97.06 106 TYR A N 1
ATOM 893 C CA . TYR A 1 106 ? 4.419 9.691 17.711 1.00 97.06 106 TYR A CA 1
ATOM 894 C C . TYR A 1 106 ? 4.284 10.869 16.735 1.00 97.06 106 TYR A C 1
ATOM 896 O O . TYR A 1 106 ? 5.285 11.324 16.180 1.00 97.06 106 TYR A O 1
ATOM 904 N N . PRO A 1 107 ? 3.059 11.351 16.450 1.00 95.44 107 PRO A N 1
ATOM 905 C CA . PRO A 1 107 ? 2.893 12.523 15.598 1.00 95.44 107 PRO A CA 1
ATOM 906 C C . PRO A 1 107 ? 3.521 13.759 16.257 1.00 95.44 107 PRO A C 1
ATOM 908 O O . PRO A 1 107 ? 3.467 13.896 17.476 1.00 95.44 107 PRO A O 1
ATOM 911 N N . VAL A 1 108 ? 4.044 14.683 15.439 1.00 96.69 108 VAL A N 1
ATOM 912 C CA . VAL A 1 108 ? 4.668 15.947 15.896 1.00 96.69 108 VAL A CA 1
ATOM 913 C C . VAL A 1 108 ? 3.746 16.720 16.842 1.00 96.69 108 VAL A C 1
ATOM 915 O O . VAL A 1 108 ? 4.180 17.240 17.862 1.00 96.69 108 VAL A O 1
ATOM 918 N N . PHE A 1 109 ? 2.450 16.734 16.528 1.00 94.88 109 PHE A N 1
ATOM 919 C CA . PHE A 1 109 ? 1.413 17.275 17.391 1.00 94.88 109 PHE A CA 1
ATOM 920 C C . PHE A 1 109 ? 0.377 16.186 17.668 1.00 94.88 109 PHE A C 1
ATOM 922 O O . PHE A 1 109 ? -0.278 15.692 16.747 1.00 94.88 109 PHE A O 1
ATOM 929 N N . GLY A 1 110 ? 0.215 15.809 18.937 1.00 94.19 110 GLY A N 1
ATOM 930 C CA . GLY A 1 110 ? -0.856 14.913 19.369 1.00 94.19 110 GLY A CA 1
ATOM 931 C C . GLY A 1 110 ? -0.436 13.855 20.384 1.00 94.19 110 GLY A C 1
ATOM 932 O O . GLY A 1 110 ? 0.615 13.925 21.013 1.00 94.19 110 GLY A O 1
ATOM 933 N N . LYS A 1 111 ? -1.323 12.876 20.581 1.00 97.19 111 LYS A N 1
ATOM 934 C CA . LYS A 1 111 ? -1.087 11.712 21.443 1.00 97.19 111 LYS A CA 1
ATOM 935 C C . LYS A 1 111 ? -0.572 10.531 20.597 1.00 97.19 111 LYS A C 1
ATOM 937 O O . LYS A 1 111 ? -0.910 10.472 19.413 1.00 97.19 111 LYS A O 1
ATOM 942 N N . PRO A 1 112 ? 0.172 9.582 21.194 1.00 98.12 112 PRO A N 1
ATOM 943 C CA . PRO A 1 112 ? 0.645 8.382 20.505 1.00 98.12 112 PRO A CA 1
ATOM 944 C C . PRO A 1 112 ? -0.494 7.568 19.880 1.00 98.12 112 PRO A C 1
ATOM 946 O O . PRO A 1 112 ? -1.603 7.491 20.431 1.00 98.12 112 PRO A O 1
ATOM 949 N N . VAL A 1 113 ? -0.202 6.960 18.729 1.00 98.31 113 VAL A N 1
ATOM 950 C CA . VAL A 1 113 ? -1.111 6.064 18.007 1.00 98.31 113 VAL A CA 1
ATOM 951 C C . VAL A 1 113 ? -0.442 4.707 17.831 1.00 98.31 113 VAL A C 1
ATOM 953 O O . VAL A 1 113 ? 0.612 4.610 17.205 1.00 98.31 113 VAL A O 1
ATOM 956 N N . PHE A 1 114 ? -1.085 3.667 18.346 1.00 98.19 114 PHE A N 1
ATOM 957 C CA . PHE A 1 114 ? -0.645 2.281 18.240 1.00 98.19 114 PHE A CA 1
ATOM 958 C C . PHE A 1 114 ? -1.157 1.668 16.939 1.00 98.19 114 PHE A C 1
ATOM 960 O O . PHE A 1 114 ? -2.319 1.867 16.567 1.00 98.19 114 PHE A O 1
ATOM 967 N N . MET A 1 115 ? -0.291 0.953 16.226 1.00 97.75 115 MET A N 1
ATOM 968 C CA . MET A 1 115 ? -0.609 0.286 14.964 1.00 97.75 115 MET A CA 1
ATOM 969 C C . MET A 1 115 ? -0.018 -1.119 14.954 1.00 97.75 115 MET A C 1
ATOM 971 O O . MET A 1 115 ? 1.018 -1.350 15.562 1.00 97.75 115 MET A O 1
ATOM 975 N N . VAL A 1 116 ? -0.638 -2.040 14.221 1.00 97.19 116 VAL A N 1
ATOM 976 C CA . VAL A 1 116 ? -0.083 -3.386 14.015 1.00 97.19 116 VAL A CA 1
ATOM 977 C C . VAL A 1 116 ? 1.262 -3.292 13.293 1.00 97.19 116 VAL A C 1
ATOM 979 O O . VAL A 1 116 ? 1.385 -2.547 12.311 1.00 97.19 116 VAL A O 1
ATOM 982 N N . TYR A 1 117 ? 2.260 -4.045 13.759 1.00 95.38 117 TYR A N 1
ATOM 983 C CA . TYR A 1 117 ? 3.536 -4.150 13.065 1.00 95.38 117 TYR A CA 1
ATOM 984 C C . TYR A 1 117 ? 3.346 -4.958 11.778 1.00 95.38 117 TYR A C 1
ATOM 986 O O . TYR A 1 117 ? 3.129 -6.167 11.784 1.00 95.38 117 TYR A O 1
ATOM 994 N N . GLU A 1 118 ? 3.408 -4.282 10.635 1.00 90.06 118 GLU A N 1
ATOM 995 C CA . GLU A 1 118 ? 3.568 -4.948 9.348 1.00 90.06 118 GLU A CA 1
ATOM 996 C C . GLU A 1 118 ? 5.059 -4.883 9.003 1.00 90.06 118 GLU A C 1
ATOM 998 O O . GLU A 1 118 ? 5.536 -3.775 8.724 1.00 90.06 118 GLU A O 1
ATOM 1003 N N . PRO A 1 119 ? 5.805 -6.012 9.004 1.00 83.25 119 PRO A N 1
ATOM 1004 C CA . PRO A 1 119 ? 7.209 -5.997 8.624 1.00 83.25 119 PRO A CA 1
ATOM 1005 C C . PRO A 1 119 ? 7.301 -5.342 7.256 1.00 83.25 119 PRO A C 1
ATOM 1007 O O . PRO A 1 119 ? 6.615 -5.757 6.310 1.00 83.25 119 PRO A O 1
ATOM 1010 N N . GLU A 1 120 ? 8.095 -4.275 7.164 1.00 74.44 120 GLU A N 1
ATOM 1011 C CA . GLU A 1 120 ? 8.290 -3.542 5.925 1.00 74.44 120 GLU A CA 1
ATOM 1012 C C . GLU A 1 120 ? 8.917 -4.506 4.914 1.00 74.44 120 GLU A C 1
ATOM 1014 O O . GLU A 1 120 ? 10.132 -4.653 4.828 1.00 74.44 120 GLU A O 1
ATOM 1019 N N . LYS A 1 121 ? 8.079 -5.222 4.150 1.00 59.72 121 LYS A N 1
ATOM 1020 C CA . LYS A 1 121 ? 8.511 -6.104 3.066 1.00 59.72 121 LYS A CA 1
ATOM 1021 C C . LYS A 1 121 ? 9.322 -5.261 2.093 1.00 59.72 121 LYS A C 1
ATOM 1023 O O . LYS A 1 121 ? 8.728 -4.565 1.270 1.00 59.72 121 LYS A O 1
ATOM 1028 N N . LYS A 1 122 ? 10.652 -5.304 2.249 1.00 51.41 122 LYS A N 1
ATOM 1029 C CA . LYS A 1 122 ? 11.727 -4.791 1.385 1.00 51.41 122 LYS A CA 1
ATOM 1030 C C . LYS A 1 122 ? 11.220 -3.854 0.285 1.00 51.41 122 LYS A C 1
ATOM 1032 O O . LYS A 1 122 ? 11.254 -4.170 -0.901 1.00 51.41 122 LYS A O 1
ATOM 1037 N N . ARG A 1 123 ? 10.745 -2.665 0.670 1.00 51.66 123 ARG A N 1
ATOM 1038 C CA . ARG A 1 123 ? 10.333 -1.614 -0.281 1.00 51.66 123 ARG A CA 1
ATOM 1039 C C . ARG A 1 123 ? 11.523 -0.860 -0.888 1.00 51.66 123 ARG A C 1
ATOM 1041 O O . ARG A 1 123 ? 11.309 0.093 -1.635 1.00 51.66 123 ARG A O 1
ATOM 1048 N N . HIS A 1 124 ? 12.752 -1.300 -0.610 1.00 43.59 124 HIS A N 1
ATOM 1049 C CA . HIS A 1 124 ? 13.970 -0.555 -0.915 1.00 43.59 124 HIS A CA 1
ATOM 1050 C C . HIS A 1 124 ? 14.878 -1.117 -2.017 1.00 43.59 124 HIS A C 1
ATOM 1052 O O . HIS A 1 124 ? 15.791 -0.407 -2.417 1.00 43.59 124 HIS A O 1
ATOM 1058 N N . GLU A 1 125 ? 14.578 -2.250 -2.658 1.00 46.72 125 GLU A N 1
ATOM 1059 C CA . GLU A 1 125 ? 15.374 -2.710 -3.820 1.00 46.72 125 GLU A CA 1
ATOM 1060 C C . GLU A 1 125 ? 14.821 -2.247 -5.179 1.00 46.72 125 GLU A C 1
ATOM 1062 O O . GLU A 1 125 ? 15.038 -2.847 -6.228 1.00 46.72 125 GLU A O 1
ATOM 1067 N N . LYS A 1 126 ? 14.036 -1.167 -5.189 1.00 45.34 126 LYS A N 1
ATOM 1068 C CA . LYS A 1 126 ? 13.402 -0.695 -6.423 1.00 45.34 126 LYS A CA 1
ATOM 1069 C C . LYS A 1 126 ? 13.276 0.830 -6.478 1.00 45.34 126 LYS A C 1
ATOM 1071 O O . LYS A 1 126 ? 12.296 1.382 -6.958 1.00 45.34 126 LYS A O 1
ATOM 1076 N N . LYS A 1 127 ? 14.280 1.549 -5.967 1.00 45.50 127 LYS A N 1
ATOM 1077 C CA . LYS A 1 127 ? 14.355 3.020 -6.093 1.00 45.50 127 LYS A CA 1
ATOM 1078 C C . LYS A 1 127 ? 15.676 3.570 -6.639 1.00 45.50 127 LYS A C 1
ATOM 1080 O O . LYS A 1 127 ? 15.868 4.778 -6.597 1.00 45.50 127 LYS A O 1
ATOM 1085 N N . ARG A 1 128 ? 16.530 2.736 -7.246 1.00 46.62 128 ARG A N 1
ATOM 1086 C CA . ARG A 1 128 ? 17.700 3.226 -8.005 1.00 46.62 128 ARG A CA 1
ATOM 1087 C C . ARG A 1 128 ? 17.868 2.714 -9.438 1.00 46.62 128 ARG A C 1
ATOM 1089 O O . ARG A 1 128 ? 18.875 3.026 -10.053 1.00 46.62 128 ARG A O 1
ATOM 1096 N N . LYS A 1 129 ? 16.854 2.057 -10.014 1.00 50.03 129 LYS A N 1
ATOM 1097 C CA . LYS A 1 129 ? 16.646 2.012 -11.474 1.00 50.03 129 LYS A CA 1
ATOM 1098 C C . LYS A 1 129 ? 15.145 2.158 -11.743 1.00 50.03 129 LYS A C 1
ATOM 1100 O O . LYS A 1 129 ? 14.357 1.307 -11.352 1.00 50.03 129 LYS A O 1
ATOM 1105 N N . GLU A 1 130 ? 14.782 3.344 -12.219 1.00 52.78 130 GLU A N 1
ATOM 1106 C CA . GLU A 1 130 ? 13.488 3.800 -12.747 1.00 52.78 130 GLU A CA 1
ATOM 1107 C C . GLU A 1 130 ? 12.193 3.082 -12.292 1.00 52.78 130 GLU A C 1
ATOM 1109 O O . GLU A 1 130 ? 11.833 1.993 -12.724 1.00 52.78 130 GLU A O 1
ATOM 1114 N N . LYS A 1 131 ? 11.457 3.797 -11.426 1.00 58.56 131 LYS A N 1
ATOM 1115 C CA . LYS A 1 131 ? 10.028 3.687 -11.058 1.00 58.56 131 LYS A CA 1
ATOM 1116 C C . LYS A 1 131 ? 9.363 2.297 -11.104 1.00 58.56 131 LYS A C 1
ATOM 1118 O O . LYS A 1 131 ? 8.819 1.884 -12.126 1.00 58.56 131 LYS A O 1
ATOM 1123 N N . PRO A 1 132 ? 9.131 1.701 -9.924 1.00 43.03 132 PRO A N 1
ATOM 1124 C CA . PRO A 1 132 ? 8.163 0.642 -9.732 1.00 43.03 132 PRO A CA 1
ATOM 1125 C C . PRO A 1 132 ? 6.928 1.127 -8.980 1.00 43.03 132 PRO A C 1
ATOM 1127 O O . PRO A 1 132 ? 6.966 1.735 -7.908 1.00 43.03 132 PRO A O 1
ATOM 1130 N N . GLU A 1 133 ? 5.807 0.790 -9.587 1.00 50.91 133 GLU A N 1
ATOM 1131 C CA . GLU A 1 133 ? 4.457 0.937 -9.087 1.00 50.91 133 GLU A CA 1
ATOM 1132 C C . GLU A 1 133 ? 4.240 0.187 -7.759 1.00 50.91 133 GLU A C 1
ATOM 1134 O O . GLU A 1 133 ? 4.784 -0.892 -7.514 1.00 50.91 133 GLU A O 1
ATOM 1139 N N . LYS A 1 134 ? 3.386 0.756 -6.901 1.00 50.22 134 LYS A N 1
ATOM 1140 C CA . LYS A 1 134 ? 2.895 0.143 -5.658 1.00 50.22 134 LYS A CA 1
ATOM 1141 C C . LYS A 1 134 ? 2.264 -1.239 -5.935 1.00 50.22 134 LYS A C 1
ATOM 1143 O O . LYS A 1 134 ? 1.540 -1.375 -6.925 1.00 50.22 134 LYS A O 1
ATOM 1148 N N . PRO A 1 135 ? 2.416 -2.234 -5.036 1.00 43.72 135 PRO A N 1
ATOM 1149 C CA . PRO A 1 135 ? 1.756 -3.526 -5.168 1.00 43.72 135 PRO A CA 1
ATOM 1150 C C . PRO A 1 135 ? 0.260 -3.372 -4.873 1.00 43.72 135 PRO A C 1
ATOM 1152 O O . PRO A 1 135 ? -0.205 -3.445 -3.739 1.00 43.72 135 PRO A O 1
ATOM 1155 N N . ILE A 1 136 ? -0.515 -3.145 -5.926 1.00 49.94 136 ILE A N 1
ATOM 1156 C CA . ILE A 1 136 ? -1.944 -3.440 -5.928 1.00 49.94 136 ILE A CA 1
ATOM 1157 C C . ILE A 1 136 ? -2.038 -4.962 -5.802 1.00 49.94 136 ILE A C 1
ATOM 1159 O O . ILE A 1 136 ? -1.508 -5.666 -6.662 1.00 49.94 136 ILE A O 1
ATOM 1163 N N . LYS A 1 137 ? -2.706 -5.475 -4.758 1.00 45.66 137 LYS A N 1
ATOM 1164 C CA . LYS A 1 137 ? -3.135 -6.881 -4.664 1.00 45.66 137 LYS A CA 1
ATOM 1165 C C . LYS A 1 137 ? -4.105 -7.170 -5.819 1.00 45.66 137 LYS A C 1
ATOM 1167 O O . LYS A 1 137 ? -5.322 -7.149 -5.663 1.00 45.66 137 LYS A O 1
ATOM 1172 N N . LYS A 1 138 ? -3.564 -7.353 -7.022 1.00 45.31 138 LYS A N 1
ATOM 1173 C CA . LYS A 1 138 ? -4.291 -7.845 -8.183 1.00 45.31 138 LYS A CA 1
ATOM 1174 C C . LYS A 1 138 ? -4.478 -9.336 -7.944 1.00 45.31 138 LYS A C 1
ATOM 1176 O O . LYS A 1 138 ? -3.502 -10.083 -7.955 1.00 45.31 138 LYS A O 1
ATOM 1181 N N . LYS A 1 139 ? -5.733 -9.770 -7.767 1.00 42.22 139 LYS A N 1
ATOM 1182 C CA . LYS A 1 139 ? -6.141 -11.117 -8.186 1.00 42.22 139 LYS A CA 1
ATOM 1183 C C . LYS A 1 139 ? -5.465 -11.352 -9.538 1.00 42.22 139 LYS A C 1
ATOM 1185 O O . LYS A 1 139 ? -5.634 -10.522 -10.434 1.00 42.22 139 LYS A O 1
ATOM 1190 N N . ARG A 1 140 ? -4.641 -12.397 -9.653 1.00 44.03 140 ARG A N 1
ATOM 1191 C CA . ARG A 1 140 ? -4.001 -12.818 -10.905 1.00 44.03 140 ARG A CA 1
ATOM 1192 C C . ARG A 1 140 ? -5.100 -13.222 -11.896 1.00 44.03 140 ARG A C 1
ATOM 1194 O O . ARG A 1 140 ? -5.309 -14.396 -12.159 1.00 44.03 140 ARG A O 1
ATOM 1201 N N . GLN A 1 141 ? -5.811 -12.255 -12.463 1.00 48.88 141 GLN A N 1
ATOM 1202 C CA . GLN A 1 141 ? -6.408 -12.438 -13.771 1.00 48.88 141 GLN A CA 1
ATOM 1203 C C . GLN A 1 141 ? -5.214 -12.523 -14.710 1.00 48.88 141 GLN A C 1
ATOM 1205 O O . GLN A 1 141 ? -4.601 -11.511 -15.050 1.00 48.88 141 GLN A O 1
ATOM 1210 N N . ARG A 1 142 ? -4.822 -13.759 -15.032 1.00 41.00 142 ARG A N 1
ATOM 1211 C CA . ARG A 1 142 ? -3.983 -14.068 -16.183 1.00 41.00 142 ARG A CA 1
ATOM 1212 C C . ARG A 1 142 ? -4.699 -13.461 -17.387 1.00 41.00 142 ARG A C 1
ATOM 1214 O O . ARG A 1 142 ? -5.569 -14.096 -17.974 1.00 41.00 142 ARG A O 1
ATOM 1221 N N . MET A 1 143 ? -4.409 -12.203 -17.706 1.00 44.38 143 MET A N 1
ATOM 1222 C CA . MET A 1 143 ? -4.794 -11.646 -18.990 1.00 44.38 143 MET A CA 1
ATOM 1223 C C . MET A 1 143 ? -3.978 -12.433 -20.001 1.00 44.38 143 MET A C 1
ATOM 1225 O O . MET A 1 143 ? -2.791 -12.178 -20.180 1.00 44.38 143 MET A O 1
ATOM 1229 N N . LYS A 1 144 ? -4.606 -13.465 -20.573 1.00 48.97 144 LYS A N 1
ATOM 1230 C CA . LYS A 1 144 ? -4.118 -14.152 -21.760 1.00 48.97 144 LYS A CA 1
ATOM 1231 C C . LYS A 1 144 ? -4.009 -13.064 -22.821 1.00 48.97 144 LYS A C 1
ATOM 1233 O O . LYS A 1 144 ? -5.019 -12.671 -23.402 1.00 48.97 144 LYS A O 1
ATOM 1238 N N . ILE A 1 145 ? -2.813 -12.506 -23.000 1.00 55.09 145 ILE A N 1
ATOM 1239 C CA . ILE A 1 145 ? -2.531 -11.640 -24.136 1.00 55.09 145 ILE A CA 1
ATOM 1240 C C . ILE A 1 145 ? -2.634 -12.579 -25.332 1.00 55.09 145 ILE A C 1
ATOM 1242 O O . ILE A 1 145 ? -1.715 -13.340 -25.616 1.00 55.09 145 ILE A O 1
ATOM 1246 N N . LYS A 1 146 ? -3.809 -12.610 -25.965 1.00 65.12 146 LYS A N 1
ATOM 1247 C CA . LYS A 1 146 ? -4.011 -13.288 -27.242 1.00 65.12 146 LYS A CA 1
ATOM 1248 C C . LYS A 1 146 ? -3.288 -12.448 -28.290 1.00 65.12 146 LYS A C 1
ATOM 1250 O O . LYS A 1 146 ? -3.916 -11.668 -29.001 1.00 65.12 146 LYS A O 1
ATOM 1255 N N . ILE A 1 147 ? -1.961 -12.543 -28.323 1.00 71.44 147 ILE A N 1
ATOM 1256 C CA . ILE A 1 147 ? -1.194 -12.056 -29.463 1.00 71.44 147 ILE A CA 1
ATOM 1257 C C . ILE A 1 147 ? -1.671 -12.910 -30.633 1.00 71.44 147 ILE A C 1
ATOM 1259 O O . ILE A 1 147 ? -1.582 -14.137 -30.585 1.00 71.44 147 ILE A O 1
ATOM 1263 N N . ARG A 1 148 ? -2.288 -12.280 -31.635 1.00 74.75 148 ARG A N 1
ATOM 1264 C CA . ARG A 1 148 ? -2.709 -13.007 -32.831 1.00 74.75 148 ARG A CA 1
ATOM 1265 C C . ARG A 1 148 ? -1.428 -13.517 -33.503 1.00 74.75 148 ARG A C 1
ATOM 1267 O O . ARG A 1 148 ? -0.565 -12.683 -33.774 1.00 74.75 148 ARG A O 1
ATOM 1274 N N . PRO A 1 149 ? -1.292 -14.824 -33.783 1.00 82.25 149 PRO A N 1
ATOM 1275 C CA . PRO A 1 149 ? -0.046 -15.401 -34.298 1.00 82.25 149 PRO A CA 1
ATOM 1276 C C . PRO A 1 149 ? 0.443 -14.700 -35.574 1.00 82.25 149 PRO A C 1
ATOM 1278 O O . PRO A 1 149 ? 1.638 -14.492 -35.738 1.00 82.25 149 PRO A O 1
ATOM 1281 N N . LYS A 1 150 ? -0.485 -14.192 -36.398 1.00 83.44 150 LYS A N 1
ATOM 1282 C CA . LYS A 1 150 ? -0.188 -13.402 -37.604 1.00 83.44 150 LYS A CA 1
ATOM 1283 C C . LYS A 1 150 ? 0.702 -12.178 -37.347 1.00 83.44 150 LYS A C 1
ATOM 1285 O O . LYS A 1 150 ? 1.547 -11.864 -38.168 1.00 83.44 150 LYS A O 1
ATOM 1290 N N . VAL A 1 151 ? 0.542 -11.500 -36.209 1.00 73.44 151 VAL A N 1
ATOM 1291 C CA . VAL A 1 151 ? 1.346 -10.308 -35.888 1.00 73.44 151 VAL A CA 1
ATOM 1292 C C . VAL A 1 151 ? 2.792 -10.697 -35.587 1.00 73.44 151 VAL A C 1
ATOM 1294 O O . VAL A 1 151 ? 3.707 -9.987 -35.980 1.00 73.44 151 VAL A O 1
ATOM 1297 N N . VAL A 1 152 ? 3.008 -11.838 -34.928 1.00 82.44 152 VAL A N 1
ATOM 1298 C CA . VAL A 1 152 ? 4.357 -12.325 -34.606 1.00 82.44 152 VAL A CA 1
ATOM 1299 C C . VAL A 1 152 ? 5.112 -12.709 -35.878 1.00 82.44 152 VAL A C 1
ATOM 1301 O O . VAL A 1 152 ? 6.273 -12.344 -36.008 1.00 82.44 152 VAL A O 1
ATOM 1304 N N . VAL A 1 153 ? 4.439 -13.366 -36.829 1.00 88.31 153 VAL A N 1
ATOM 1305 C CA . VAL A 1 153 ? 5.032 -13.744 -38.124 1.00 88.31 153 VAL A CA 1
ATOM 1306 C C . VAL A 1 153 ? 5.508 -12.509 -38.893 1.00 88.31 153 VAL A C 1
ATOM 1308 O O . VAL A 1 153 ? 6.665 -12.461 -39.292 1.00 88.31 153 VAL A O 1
ATOM 1311 N N . ILE A 1 154 ? 4.677 -11.463 -38.977 1.00 82.62 154 ILE A N 1
ATOM 1312 C CA . ILE A 1 154 ? 5.040 -10.205 -39.654 1.00 82.62 154 ILE A CA 1
ATOM 1313 C C . ILE A 1 154 ? 6.282 -9.562 -39.017 1.00 82.62 154 ILE A C 1
ATOM 1315 O O . ILE A 1 154 ? 7.171 -9.088 -39.720 1.00 82.62 154 ILE A O 1
ATOM 1319 N N . TYR A 1 155 ? 6.377 -9.544 -37.683 1.00 79.06 155 TYR A N 1
ATOM 1320 C CA . TYR A 1 155 ? 7.557 -8.982 -37.018 1.00 79.06 155 TYR A CA 1
ATOM 1321 C C . TYR A 1 155 ? 8.824 -9.797 -37.281 1.00 79.06 155 TYR A C 1
ATOM 1323 O O . TYR A 1 155 ? 9.886 -9.206 -37.467 1.00 79.06 155 TYR A O 1
ATOM 1331 N N . ILE A 1 156 ? 8.722 -11.127 -37.308 1.00 89.44 156 ILE A N 1
ATOM 1332 C CA . ILE A 1 156 ? 9.854 -11.999 -37.634 1.00 89.44 156 ILE A CA 1
ATOM 1333 C C . ILE A 1 156 ? 10.317 -11.734 -39.071 1.00 89.44 156 ILE A C 1
ATOM 1335 O O . ILE A 1 156 ? 11.508 -11.522 -39.276 1.00 89.44 156 ILE A O 1
ATOM 1339 N N . GLU A 1 157 ? 9.394 -11.642 -40.032 1.00 86.12 157 GLU A N 1
ATOM 1340 C CA . GLU A 1 157 ? 9.710 -11.345 -41.437 1.00 86.12 157 GLU A CA 1
ATOM 1341 C C . GLU A 1 157 ? 10.440 -10.003 -41.594 1.00 86.12 157 GLU A C 1
ATOM 1343 O O . GLU A 1 157 ? 11.505 -9.944 -42.212 1.00 86.12 157 GLU A O 1
ATOM 1348 N N . ILE A 1 158 ? 9.939 -8.937 -40.960 1.00 85.56 158 ILE A N 1
ATOM 1349 C CA . ILE A 1 158 ? 10.577 -7.610 -40.998 1.00 85.56 158 ILE A CA 1
ATOM 1350 C C . ILE A 1 158 ? 12.001 -7.665 -40.429 1.00 85.56 158 ILE A C 1
ATOM 1352 O O . ILE A 1 158 ? 12.924 -7.090 -41.009 1.00 85.56 158 ILE A O 1
ATOM 1356 N N . ILE A 1 159 ? 12.200 -8.372 -39.312 1.00 87.94 159 ILE A N 1
ATOM 1357 C CA . ILE A 1 159 ? 13.525 -8.525 -38.696 1.00 87.94 159 ILE A CA 1
ATOM 1358 C C . ILE A 1 159 ? 14.462 -9.303 -39.626 1.00 87.94 159 ILE A C 1
ATOM 1360 O O . ILE A 1 159 ? 15.605 -8.889 -39.822 1.00 87.94 159 ILE A O 1
ATOM 1364 N N . THR A 1 160 ? 13.989 -10.392 -40.239 1.00 91.81 160 THR A N 1
ATOM 1365 C CA . THR A 1 160 ? 14.803 -11.189 -41.167 1.00 91.81 160 THR A CA 1
ATOM 1366 C C . THR A 1 160 ? 15.199 -10.411 -42.420 1.00 91.81 160 THR A C 1
ATOM 1368 O O . THR A 1 160 ? 16.363 -10.463 -42.812 1.00 91.81 160 THR A O 1
ATOM 1371 N N . LEU A 1 161 ? 14.291 -9.620 -43.001 1.00 91.00 161 LEU A N 1
ATOM 1372 C CA . LEU A 1 161 ? 14.597 -8.761 -44.149 1.00 91.00 161 LEU A CA 1
ATOM 1373 C C . LEU A 1 161 ? 15.610 -7.669 -43.787 1.00 91.00 161 LEU A C 1
ATOM 1375 O O . LEU A 1 161 ? 16.527 -7.397 -44.561 1.00 91.00 161 LEU A O 1
ATOM 1379 N N . GLY A 1 162 ? 15.489 -7.083 -42.592 1.00 89.62 162 GLY A N 1
ATOM 1380 C CA . GLY A 1 162 ? 16.460 -6.115 -42.085 1.00 89.62 162 GLY A CA 1
ATOM 1381 C C . GLY A 1 162 ? 17.863 -6.710 -41.947 1.00 89.62 162 GLY A C 1
ATOM 1382 O O . GLY A 1 162 ? 18.836 -6.110 -42.398 1.00 89.62 162 GLY A O 1
ATOM 1383 N N . LEU A 1 163 ? 17.975 -7.915 -41.382 1.00 90.56 163 LEU A N 1
ATOM 1384 C CA . LEU A 1 163 ? 19.257 -8.615 -41.247 1.00 90.56 163 LEU A CA 1
ATOM 1385 C C . LEU A 1 163 ? 19.848 -9.029 -42.601 1.00 90.56 163 LEU A C 1
ATOM 1387 O O . LEU A 1 163 ? 21.054 -8.898 -42.794 1.00 90.56 163 LEU A O 1
ATOM 1391 N N . LEU A 1 164 ? 19.016 -9.472 -43.548 1.00 91.50 164 LEU A N 1
ATOM 1392 C CA . LEU A 1 164 ? 19.448 -9.807 -44.907 1.00 91.50 164 LEU A CA 1
ATOM 1393 C C . LEU A 1 164 ? 20.034 -8.581 -45.624 1.00 91.50 164 LEU A C 1
ATOM 1395 O O . LEU A 1 164 ? 21.100 -8.670 -46.230 1.00 91.50 164 LEU A O 1
ATOM 1399 N N . LEU A 1 165 ? 19.375 -7.424 -45.515 1.00 84.44 165 LEU A N 1
ATOM 1400 C CA . LEU A 1 165 ? 19.872 -6.167 -46.082 1.00 84.44 165 LEU A CA 1
ATOM 1401 C C . LEU A 1 165 ? 21.219 -5.762 -45.475 1.00 84.44 165 LEU A C 1
ATOM 1403 O O . LEU A 1 165 ? 22.129 -5.376 -46.208 1.00 84.44 165 LEU A O 1
ATOM 1407 N N . ILE A 1 166 ? 21.370 -5.901 -44.155 1.00 87.81 166 ILE A N 1
ATOM 1408 C CA . ILE A 1 166 ? 22.644 -5.652 -43.465 1.00 87.81 166 ILE A CA 1
ATOM 1409 C C . ILE A 1 166 ? 23.723 -6.626 -43.956 1.00 87.81 166 ILE A C 1
ATOM 1411 O O . ILE A 1 166 ? 24.852 -6.214 -44.206 1.00 87.81 166 ILE A O 1
ATOM 1415 N N . TYR A 1 167 ? 23.390 -7.903 -44.137 1.00 91.56 167 TYR A N 1
ATOM 1416 C CA . TYR A 1 167 ? 24.330 -8.905 -44.636 1.00 91.56 167 TYR A CA 1
ATOM 1417 C C . TYR A 1 167 ? 24.804 -8.599 -46.063 1.00 91.56 167 TYR A C 1
ATOM 1419 O O . TYR A 1 167 ? 26.008 -8.571 -46.312 1.00 91.56 167 TYR A O 1
ATOM 1427 N N . ILE A 1 168 ? 23.883 -8.291 -46.985 1.00 83.31 168 ILE A N 1
ATOM 1428 C CA . ILE A 1 168 ? 24.215 -7.886 -48.362 1.00 83.31 168 ILE A CA 1
ATOM 1429 C C . ILE A 1 168 ? 25.130 -6.654 -48.348 1.00 83.31 168 ILE A C 1
ATOM 1431 O O . ILE A 1 168 ? 26.098 -6.590 -49.110 1.00 83.31 168 ILE A O 1
ATOM 1435 N N . PHE A 1 169 ? 24.858 -5.703 -47.451 1.00 82.31 169 PHE A N 1
ATOM 1436 C CA . PHE A 1 169 ? 25.681 -4.510 -47.268 1.00 82.31 169 PHE A CA 1
ATOM 1437 C C . PHE A 1 169 ? 27.099 -4.835 -46.775 1.00 82.31 169 PHE A C 1
ATOM 1439 O O . PHE A 1 169 ? 28.060 -4.237 -47.253 1.00 82.31 169 PHE A O 1
ATOM 1446 N N . LEU A 1 170 ? 27.245 -5.792 -45.852 1.00 87.50 170 LEU A N 1
ATOM 1447 C CA . LEU A 1 170 ? 28.544 -6.203 -45.310 1.00 87.50 170 LEU A CA 1
ATOM 1448 C C . LEU A 1 170 ? 29.389 -6.989 -46.319 1.00 87.50 170 LEU A C 1
ATOM 1450 O O . LEU A 1 170 ? 30.597 -6.777 -46.401 1.00 87.50 170 LEU A O 1
ATOM 1454 N N . VAL A 1 171 ? 28.770 -7.889 -47.084 1.00 90.94 171 VAL A N 1
ATOM 1455 C CA . VAL A 1 171 ? 29.484 -8.743 -48.045 1.00 90.94 171 VAL A CA 1
ATOM 1456 C C . VAL A 1 171 ? 29.915 -7.951 -49.277 1.00 90.94 171 VAL A C 1
ATOM 1458 O O . VAL A 1 171 ? 31.009 -8.156 -49.804 1.00 90.94 171 VAL A O 1
ATOM 1461 N N . ASN A 1 172 ? 29.089 -7.013 -49.743 1.00 85.19 172 ASN A N 1
ATOM 1462 C CA . ASN A 1 172 ? 29.346 -6.302 -50.987 1.00 85.19 172 ASN A CA 1
ATOM 1463 C C . ASN A 1 172 ? 29.984 -4.924 -50.741 1.00 85.19 172 ASN A C 1
ATOM 1465 O O . ASN A 1 172 ? 29.350 -3.876 -50.875 1.00 85.19 172 ASN A O 1
ATOM 1469 N N . LYS A 1 173 ? 31.286 -4.933 -50.420 1.00 80.94 173 LYS A N 1
ATOM 1470 C CA . LYS A 1 173 ? 32.098 -3.731 -50.128 1.00 80.94 173 LYS A CA 1
ATOM 1471 C C . LYS A 1 173 ? 32.101 -2.696 -51.267 1.00 80.94 173 LYS A C 1
ATOM 1473 O O . LYS A 1 173 ? 32.269 -1.503 -51.030 1.00 80.94 173 LYS A O 1
ATOM 1478 N N . ARG A 1 174 ? 31.891 -3.138 -52.513 1.00 84.69 174 ARG A N 1
ATOM 1479 C CA . ARG A 1 174 ? 31.766 -2.257 -53.688 1.00 84.69 174 ARG A CA 1
ATOM 1480 C C . ARG A 1 174 ? 30.403 -1.565 -53.731 1.00 84.69 174 ARG A C 1
ATOM 1482 O O . ARG A 1 174 ? 30.312 -0.398 -54.102 1.00 84.69 174 ARG A O 1
ATOM 1489 N N . LEU A 1 175 ? 29.351 -2.266 -53.303 1.00 79.56 175 LEU A N 1
ATOM 1490 C CA . LEU A 1 175 ? 28.011 -1.704 -53.177 1.00 79.56 175 LEU A CA 1
ATOM 1491 C C . LEU A 1 175 ? 27.978 -0.644 -52.073 1.00 79.56 175 LEU A C 1
ATOM 1493 O O . LEU A 1 175 ? 27.461 0.441 -52.306 1.00 79.56 175 LEU A O 1
ATOM 1497 N N . SER A 1 176 ? 28.591 -0.905 -50.910 1.00 75.69 176 SER A N 1
ATOM 1498 C CA . SER A 1 176 ? 28.596 0.044 -49.787 1.00 75.69 176 SER A CA 1
ATOM 1499 C C . SER A 1 176 ? 29.249 1.384 -50.146 1.00 75.69 176 SER A C 1
ATOM 1501 O O . SER A 1 176 ? 28.768 2.432 -49.718 1.00 75.69 176 SER A O 1
ATOM 1503 N N . GLN A 1 177 ? 30.301 1.367 -50.971 1.00 84.00 177 GLN A N 1
ATOM 1504 C CA . GLN A 1 177 ? 31.002 2.578 -51.414 1.00 84.00 177 GLN A CA 1
ATOM 1505 C C . GLN A 1 177 ? 30.141 3.485 -52.303 1.00 84.00 177 GLN A C 1
ATOM 1507 O O . GLN A 1 177 ? 30.231 4.702 -52.181 1.00 84.00 177 GLN A O 1
ATOM 1512 N N . ASN A 1 178 ? 29.261 2.917 -53.133 1.00 85.00 178 ASN A N 1
ATOM 1513 C CA . ASN A 1 178 ? 28.360 3.692 -53.995 1.00 85.00 178 ASN A CA 1
ATOM 1514 C C . ASN A 1 178 ? 27.010 3.989 -53.324 1.00 85.00 178 ASN A C 1
ATOM 1516 O O . ASN A 1 178 ? 26.358 4.989 -53.631 1.00 85.00 178 ASN A O 1
ATOM 1520 N N . LEU A 1 179 ? 26.585 3.141 -52.384 1.00 79.94 179 LEU A N 1
ATOM 1521 C CA . LEU A 1 179 ? 25.299 3.265 -51.702 1.00 79.94 179 LEU A CA 1
ATOM 1522 C C . LEU A 1 179 ? 25.290 4.454 -50.741 1.00 79.94 179 LEU A C 1
ATOM 1524 O O . LEU A 1 179 ? 24.320 5.200 -50.715 1.00 79.94 179 LEU A O 1
ATOM 1528 N N . VAL A 1 180 ? 26.371 4.661 -49.985 1.00 81.00 180 VAL A N 1
ATOM 1529 C CA . VAL A 1 180 ? 26.483 5.762 -49.016 1.00 81.00 180 VAL A CA 1
ATOM 1530 C C . VAL A 1 180 ? 26.326 7.143 -49.675 1.00 81.00 180 VAL A C 1
ATOM 1532 O O . VAL A 1 180 ? 25.441 7.882 -49.242 1.00 81.00 180 VAL A O 1
ATOM 1535 N N . PRO A 1 181 ? 27.079 7.512 -50.734 1.00 87.56 181 PRO A N 1
ATOM 1536 C CA . PRO A 1 181 ? 26.900 8.804 -51.398 1.00 87.56 181 PRO A CA 1
ATOM 1537 C C . PRO A 1 181 ? 25.536 8.923 -52.088 1.00 87.56 181 PRO A C 1
ATOM 1539 O O . PRO A 1 181 ? 24.953 10.003 -52.105 1.00 87.56 181 PRO A O 1
ATOM 1542 N N . THR A 1 182 ? 24.981 7.818 -52.594 1.00 85.75 182 THR A N 1
ATOM 1543 C CA . THR A 1 182 ? 23.634 7.795 -53.184 1.00 85.75 182 THR A CA 1
ATOM 1544 C C . THR A 1 182 ? 22.563 8.067 -52.125 1.00 85.75 182 THR A C 1
ATOM 1546 O O . THR A 1 182 ? 21.720 8.939 -52.316 1.00 85.75 182 THR A O 1
ATOM 1549 N N . ILE A 1 183 ? 22.631 7.398 -50.970 1.00 83.56 183 ILE A N 1
ATOM 1550 C CA . ILE A 1 183 ? 21.744 7.626 -49.822 1.00 83.56 183 ILE A CA 1
ATOM 1551 C C . ILE A 1 183 ? 21.892 9.057 -49.304 1.00 83.56 183 ILE A C 1
ATOM 1553 O O . ILE A 1 183 ? 20.883 9.703 -49.051 1.00 83.56 183 ILE A O 1
ATOM 1557 N N . LEU A 1 184 ? 23.117 9.581 -49.195 1.00 87.69 184 LEU A N 1
ATOM 1558 C CA . LEU A 1 184 ? 23.374 10.976 -48.819 1.00 87.69 184 LEU A CA 1
ATOM 1559 C C . LEU A 1 184 ? 22.771 11.961 -49.825 1.00 87.69 184 LEU A C 1
ATOM 1561 O O . LEU A 1 184 ? 22.183 12.955 -49.412 1.00 87.69 184 LEU A O 1
ATOM 1565 N N . LYS A 1 185 ? 22.850 11.672 -51.129 1.00 89.88 185 LYS A N 1
ATOM 1566 C CA . LYS A 1 185 ? 22.230 12.486 -52.182 1.00 89.88 185 LYS A CA 1
ATOM 1567 C C . LYS A 1 185 ? 20.703 12.454 -52.098 1.00 89.88 185 LYS A C 1
ATOM 1569 O O . LYS A 1 185 ? 20.079 13.506 -52.186 1.00 89.88 185 LYS A O 1
ATOM 1574 N N . TYR A 1 186 ? 20.099 11.283 -51.884 1.00 85.75 186 TYR A N 1
ATOM 1575 C CA . TYR A 1 186 ? 18.650 11.157 -51.693 1.00 85.75 186 TYR A CA 1
ATOM 1576 C C . TYR A 1 186 ? 18.177 11.801 -50.390 1.00 85.75 186 TYR A C 1
ATOM 1578 O O . TYR A 1 186 ? 17.168 12.496 -50.405 1.00 85.75 186 TYR A O 1
ATOM 1586 N N . LEU A 1 187 ? 18.910 11.635 -49.286 1.00 82.94 187 LEU A N 1
ATOM 1587 C CA . LEU A 1 187 ? 18.651 12.354 -48.038 1.00 82.94 187 LEU A CA 1
ATOM 1588 C C . LEU A 1 187 ? 18.728 13.858 -48.286 1.00 82.94 187 LEU A C 1
ATOM 1590 O O . LEU A 1 187 ? 17.786 14.558 -47.945 1.00 82.94 187 LEU A O 1
ATOM 1594 N N . GLY A 1 188 ? 19.783 14.340 -48.947 1.00 89.25 188 GLY A N 1
ATOM 1595 C CA . GLY A 1 188 ? 19.917 15.738 -49.353 1.00 89.25 188 GLY A CA 1
ATOM 1596 C C . GLY A 1 188 ? 18.699 16.228 -50.132 1.00 89.25 188 GLY A C 1
ATOM 1597 O O . GLY A 1 188 ? 18.102 17.222 -49.745 1.00 89.25 188 GLY A O 1
ATOM 1598 N N . LEU A 1 189 ? 18.256 15.478 -51.146 1.00 86.94 189 LEU A N 1
ATOM 1599 C CA . LEU A 1 189 ? 17.070 15.800 -51.945 1.00 86.94 189 LEU A CA 1
ATOM 1600 C C . LEU A 1 189 ? 15.780 15.844 -51.102 1.00 86.94 189 LEU A C 1
ATOM 1602 O O . LEU A 1 189 ? 14.949 16.733 -51.284 1.00 86.94 189 LEU A O 1
ATOM 1606 N N . ILE A 1 190 ? 15.627 14.905 -50.161 1.00 79.88 190 ILE A N 1
ATOM 1607 C CA . ILE A 1 190 ? 14.504 14.854 -49.214 1.00 79.88 190 ILE A CA 1
ATOM 1608 C C . ILE A 1 190 ? 14.536 16.072 -48.282 1.00 79.88 190 ILE A C 1
ATOM 1610 O O . ILE A 1 190 ? 13.491 16.669 -48.043 1.00 79.88 190 ILE A O 1
ATOM 1614 N N . PHE A 1 191 ? 15.713 16.466 -47.786 1.00 84.88 191 PHE A N 1
ATOM 1615 C CA . PHE A 1 191 ? 15.889 17.624 -46.905 1.00 84.88 191 PHE A CA 1
ATOM 1616 C C . PHE A 1 191 ? 15.812 18.969 -47.642 1.00 84.88 191 PHE A C 1
ATOM 1618 O O . PHE A 1 191 ? 15.465 19.971 -47.022 1.00 84.88 191 PHE A O 1
ATOM 1625 N N . SER A 1 192 ? 16.094 19.015 -48.948 1.00 91.12 192 SER A N 1
ATOM 1626 C CA . SER A 1 192 ? 15.996 20.240 -49.753 1.00 91.12 192 SER A CA 1
ATOM 1627 C C . SER A 1 192 ? 14.553 20.674 -50.005 1.00 91.12 192 SER A C 1
ATOM 1629 O O . SER A 1 192 ? 14.310 21.861 -50.208 1.00 91.12 192 SER A O 1
ATOM 1631 N N . ASN A 1 193 ? 13.593 19.743 -49.994 1.00 90.94 193 ASN A N 1
ATOM 1632 C CA . ASN A 1 193 ? 12.188 20.068 -50.209 1.00 90.94 193 ASN A CA 1
ATOM 1633 C C . ASN A 1 193 ? 11.390 19.981 -48.892 1.00 90.94 193 ASN A C 1
ATOM 1635 O O . ASN A 1 193 ? 11.118 18.874 -48.410 1.00 90.94 193 ASN A O 1
ATOM 1639 N N . PRO A 1 194 ? 10.945 21.117 -48.318 1.00 88.69 194 PRO A N 1
ATOM 1640 C CA . PRO A 1 194 ? 10.227 21.120 -47.045 1.00 88.69 194 PRO A CA 1
ATOM 1641 C C . PRO A 1 194 ? 8.921 20.316 -47.106 1.00 88.69 194 PRO A C 1
ATOM 1643 O O . PRO A 1 194 ? 8.541 19.695 -46.114 1.00 88.69 194 PRO A O 1
ATOM 1646 N N . TYR A 1 195 ? 8.269 20.236 -48.271 1.00 90.12 195 TYR A N 1
ATOM 1647 C CA . TYR A 1 195 ? 7.032 19.471 -48.448 1.00 90.12 195 TYR A CA 1
ATOM 1648 C C . TYR A 1 195 ? 7.233 17.952 -48.362 1.00 90.12 195 TYR A C 1
ATOM 1650 O O . TYR A 1 195 ? 6.286 17.236 -48.048 1.00 90.12 195 TYR A O 1
ATOM 1658 N N . VAL A 1 196 ? 8.450 17.453 -48.607 1.00 85.75 196 VAL A N 1
ATOM 1659 C CA . VAL A 1 196 ? 8.787 16.020 -48.532 1.00 85.75 196 VAL A CA 1
ATOM 1660 C C . VAL A 1 196 ? 9.370 15.671 -47.163 1.00 85.75 196 VAL A C 1
ATOM 1662 O O . VAL A 1 196 ? 9.009 14.655 -46.570 1.00 85.75 196 VAL A O 1
ATOM 1665 N N . TYR A 1 197 ? 10.220 16.535 -46.612 1.00 87.44 197 TYR A N 1
ATOM 1666 C CA . TYR A 1 197 ? 10.827 16.319 -45.300 1.00 87.44 197 TYR A CA 1
ATOM 1667 C C . TYR A 1 197 ? 9.807 16.314 -44.148 1.00 87.44 197 TYR A C 1
ATOM 1669 O O . TYR A 1 197 ? 9.871 15.451 -43.268 1.00 87.44 197 TYR A O 1
ATOM 1677 N N . ILE A 1 198 ? 8.837 17.237 -44.158 1.00 84.50 198 ILE A N 1
ATOM 1678 C CA . ILE A 1 198 ? 7.816 17.343 -43.103 1.00 84.50 198 ILE A CA 1
ATOM 1679 C C . ILE A 1 198 ? 7.034 16.026 -42.916 1.00 84.50 198 ILE A C 1
ATOM 1681 O O . ILE A 1 198 ? 7.000 15.528 -41.790 1.00 84.50 198 ILE A O 1
ATOM 1685 N N . PRO A 1 199 ? 6.435 15.399 -43.949 1.00 83.56 199 PRO A N 1
ATOM 1686 C CA . PRO A 1 199 ? 5.719 14.138 -43.767 1.00 83.56 199 PRO A CA 1
ATOM 1687 C C . PRO A 1 199 ? 6.640 12.988 -43.345 1.00 83.56 199 PRO A C 1
ATOM 1689 O O . PRO A 1 199 ? 6.250 12.209 -42.478 1.00 83.56 199 PRO A O 1
ATOM 1692 N N . VAL A 1 200 ? 7.871 12.904 -43.863 1.00 84.38 200 VAL A N 1
ATOM 1693 C CA . VAL A 1 200 ? 8.837 11.860 -43.461 1.00 84.38 200 VAL A CA 1
ATOM 1694 C C . VAL A 1 200 ? 9.156 11.931 -41.963 1.00 84.38 200 VAL A C 1
ATOM 1696 O O . VAL A 1 200 ? 9.267 10.893 -41.311 1.00 84.38 200 VAL A O 1
ATOM 1699 N N . LEU A 1 201 ? 9.228 13.134 -41.386 1.00 85.00 201 LEU A N 1
ATOM 1700 C CA . LEU A 1 201 ? 9.390 13.313 -39.941 1.00 85.00 201 LEU A CA 1
ATOM 1701 C C . LEU A 1 201 ? 8.102 13.120 -39.136 1.00 85.00 201 LEU A C 1
ATOM 1703 O O . LEU A 1 201 ? 8.139 12.593 -38.024 1.00 85.00 201 LEU A O 1
ATOM 1707 N N . VAL A 1 202 ? 6.965 13.584 -39.653 1.00 89.81 202 VAL A N 1
ATOM 1708 C CA . VAL A 1 202 ? 5.707 13.638 -38.896 1.00 89.81 202 VAL A CA 1
ATOM 1709 C C . VAL A 1 202 ? 5.000 12.283 -38.870 1.00 89.81 202 VAL A C 1
ATOM 1711 O O . VAL A 1 202 ? 4.487 11.888 -37.822 1.00 89.81 202 VAL A O 1
ATOM 1714 N N . ILE A 1 203 ? 5.007 11.531 -39.975 1.00 86.88 203 ILE A N 1
ATOM 1715 C CA . ILE A 1 203 ? 4.363 10.212 -40.090 1.00 86.88 203 ILE A CA 1
ATOM 1716 C C . ILE A 1 203 ? 4.792 9.236 -38.975 1.00 86.88 203 ILE A C 1
ATOM 1718 O O . ILE A 1 203 ? 3.904 8.667 -38.330 1.00 86.88 203 ILE A O 1
ATOM 1722 N N . PRO A 1 204 ? 6.090 9.057 -38.647 1.00 83.56 204 PRO A N 1
ATOM 1723 C CA . PRO A 1 204 ? 6.497 8.161 -37.560 1.00 83.56 204 PRO A CA 1
ATOM 1724 C C . PRO A 1 204 ? 6.116 8.672 -36.160 1.00 83.56 204 PRO A C 1
ATOM 1726 O O . PRO A 1 204 ? 6.051 7.882 -35.214 1.00 83.56 204 PRO A O 1
ATOM 1729 N N . LEU A 1 205 ? 5.811 9.965 -35.999 1.00 87.88 205 LEU A N 1
ATOM 1730 C CA . LEU A 1 205 ? 5.366 10.535 -34.723 1.00 87.88 205 LEU A CA 1
ATOM 1731 C C . LEU A 1 205 ? 3.868 10.316 -34.463 1.00 87.88 205 LEU A C 1
ATOM 1733 O O . LEU A 1 205 ? 3.458 10.269 -33.298 1.00 87.88 205 LEU A O 1
ATOM 1737 N N . ILE A 1 206 ? 3.049 10.122 -35.503 1.00 86.38 206 ILE A N 1
ATOM 1738 C CA . ILE A 1 206 ? 1.598 9.898 -35.369 1.00 86.38 206 ILE A CA 1
ATOM 1739 C C . ILE A 1 206 ? 1.287 8.692 -34.453 1.00 86.38 206 ILE A C 1
ATOM 1741 O O . ILE A 1 206 ? 0.533 8.869 -33.489 1.00 86.38 206 ILE A O 1
ATOM 1745 N N . PRO A 1 207 ? 1.892 7.495 -34.629 1.00 82.75 207 PRO A N 1
ATOM 1746 C CA . PRO A 1 207 ? 1.678 6.361 -33.724 1.00 82.75 207 PRO A CA 1
ATOM 1747 C C . PRO A 1 207 ? 2.042 6.666 -32.265 1.00 82.75 207 PRO A C 1
ATOM 1749 O O . PRO A 1 207 ? 1.343 6.238 -31.342 1.00 82.75 207 PRO A O 1
ATOM 1752 N N . VAL A 1 208 ? 3.105 7.445 -32.040 1.00 86.31 208 VAL A N 1
ATOM 1753 C CA . VAL A 1 208 ? 3.564 7.838 -30.698 1.00 86.31 208 VAL A CA 1
ATOM 1754 C C . VAL A 1 208 ? 2.541 8.754 -30.024 1.00 86.31 208 VAL A C 1
ATOM 1756 O O . VAL A 1 208 ? 2.191 8.547 -28.856 1.00 86.31 208 VAL A O 1
ATOM 1759 N N . PHE A 1 209 ? 2.003 9.731 -30.758 1.00 91.06 209 PHE A N 1
ATOM 1760 C CA . PHE A 1 209 ? 0.951 10.617 -30.260 1.00 91.06 209 PHE A CA 1
ATOM 1761 C C . PHE A 1 209 ? -0.350 9.870 -29.967 1.00 91.06 209 PHE A C 1
ATOM 1763 O O . PHE A 1 209 ? -0.941 10.082 -28.904 1.00 91.06 209 PHE A O 1
ATOM 1770 N N . VAL A 1 210 ? -0.760 8.943 -30.837 1.00 89.88 210 VAL A N 1
ATOM 1771 C CA . VAL A 1 210 ? -1.944 8.097 -30.617 1.00 89.88 210 VAL A CA 1
ATOM 1772 C C . VAL A 1 210 ? -1.773 7.251 -29.353 1.00 89.88 210 VAL A C 1
ATOM 1774 O O . VAL A 1 210 ? -2.647 7.253 -28.481 1.00 89.88 210 VAL A O 1
ATOM 1777 N N . LEU A 1 211 ? -0.621 6.597 -29.177 1.00 85.12 211 LEU A N 1
ATOM 1778 C CA . LEU A 1 211 ? -0.317 5.827 -27.966 1.00 85.12 211 LEU A CA 1
ATOM 1779 C C . LEU A 1 211 ? -0.346 6.702 -26.706 1.00 85.12 211 LEU A C 1
ATOM 1781 O O . LEU A 1 211 ? -0.902 6.303 -25.675 1.00 85.12 211 LEU A O 1
ATOM 1785 N N . ARG A 1 212 ? 0.204 7.919 -26.781 1.00 91.19 212 ARG A N 1
ATOM 1786 C CA . ARG A 1 212 ? 0.192 8.883 -25.673 1.00 91.19 212 ARG A CA 1
ATOM 1787 C C . ARG A 1 212 ? -1.228 9.344 -25.337 1.00 91.19 212 ARG A C 1
ATOM 1789 O O . ARG A 1 212 ? -1.585 9.393 -24.156 1.00 91.19 212 ARG A O 1
ATOM 1796 N N . ALA A 1 213 ? -2.055 9.623 -26.342 1.00 89.50 213 ALA A N 1
ATOM 1797 C CA . ALA A 1 213 ? -3.452 10.011 -26.171 1.00 89.50 213 ALA A CA 1
ATOM 1798 C C . ALA A 1 213 ? -4.280 8.885 -25.531 1.00 89.50 213 ALA A C 1
ATOM 1800 O O . ALA A 1 213 ? -5.000 9.118 -24.555 1.00 89.50 213 ALA A O 1
ATOM 1801 N N . VAL A 1 214 ? -4.110 7.643 -25.995 1.00 88.31 214 VAL A N 1
ATOM 1802 C CA . VAL A 1 214 ? -4.761 6.455 -25.416 1.00 88.31 214 VAL A CA 1
ATOM 1803 C C . VAL A 1 214 ? -4.352 6.263 -23.954 1.00 88.31 214 VAL A C 1
ATOM 1805 O O . VAL A 1 214 ? -5.201 6.006 -23.092 1.00 88.31 214 VAL A O 1
ATOM 1808 N N . ARG A 1 215 ? -3.066 6.447 -23.632 1.00 88.06 215 ARG A N 1
ATOM 1809 C CA . ARG A 1 215 ? -2.562 6.347 -22.255 1.00 88.06 215 ARG A CA 1
ATOM 1810 C C . ARG A 1 215 ? -3.184 7.409 -21.346 1.00 88.06 215 ARG A C 1
ATOM 1812 O O . ARG A 1 215 ? -3.695 7.064 -20.279 1.00 88.06 215 ARG A O 1
ATOM 1819 N N . LYS A 1 216 ? -3.240 8.664 -21.804 1.00 90.31 216 LYS A N 1
ATOM 1820 C CA . LYS A 1 216 ? -3.863 9.781 -21.071 1.00 90.31 216 LYS A CA 1
ATOM 1821 C C . LYS A 1 216 ? -5.366 9.558 -20.861 1.00 90.31 216 LYS A C 1
ATOM 1823 O O . LYS A 1 216 ? -5.883 9.805 -19.771 1.00 90.31 216 LYS A O 1
ATOM 1828 N N . ARG A 1 217 ? -6.074 9.012 -21.858 1.00 85.56 217 ARG A N 1
ATOM 1829 C CA . ARG A 1 217 ? -7.496 8.641 -21.733 1.00 85.56 217 ARG A CA 1
ATOM 1830 C C . ARG A 1 217 ? -7.705 7.565 -20.662 1.00 85.56 217 ARG A C 1
ATOM 1832 O O . ARG A 1 217 ? -8.618 7.677 -19.847 1.00 85.56 217 ARG A O 1
ATOM 1839 N N . LYS A 1 218 ? -6.822 6.563 -20.598 1.00 81.50 218 LYS A N 1
ATOM 1840 C CA . LYS A 1 218 ? -6.873 5.494 -19.585 1.00 81.50 218 LYS A CA 1
ATOM 1841 C C . LYS A 1 218 ? -6.625 6.011 -18.166 1.00 81.50 218 LYS A C 1
ATOM 1843 O O . LYS A 1 218 ? -7.206 5.488 -17.218 1.00 81.50 218 LYS A O 1
ATOM 1848 N N . GLU A 1 219 ? -5.778 7.023 -1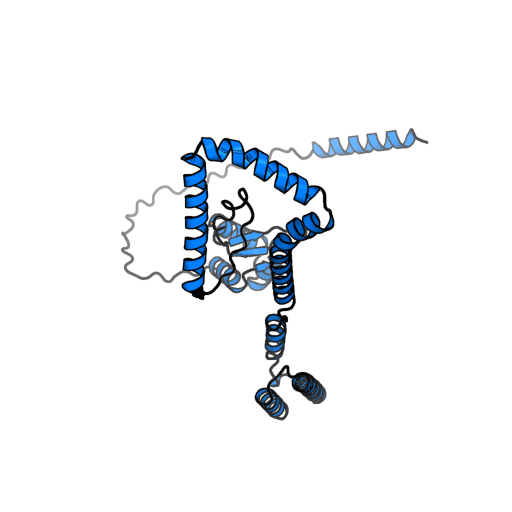8.003 1.00 85.31 219 GLU A N 1
ATOM 1849 C CA . GLU A 1 219 ? -5.560 7.685 -16.711 1.00 85.31 219 GLU A CA 1
ATOM 1850 C C . GLU A 1 219 ? -6.797 8.462 -16.257 1.00 85.31 219 GLU A C 1
ATOM 1852 O O . GLU A 1 219 ? -7.229 8.297 -15.114 1.00 85.31 219 GLU A O 1
ATOM 1857 N N . ARG A 1 220 ? -7.447 9.199 -17.167 1.00 80.81 220 ARG A N 1
ATOM 1858 C CA . ARG A 1 220 ? -8.719 9.884 -16.880 1.00 80.81 220 ARG A CA 1
ATOM 1859 C C . ARG A 1 220 ? -9.820 8.906 -16.463 1.00 80.81 220 ARG A C 1
ATOM 1861 O O . ARG A 1 220 ? -10.509 9.155 -15.480 1.00 80.81 220 ARG A O 1
ATOM 1868 N N . MET A 1 221 ? -9.919 7.743 -17.110 1.00 75.88 221 MET A N 1
ATOM 1869 C CA . MET A 1 221 ? -10.878 6.700 -16.708 1.00 75.88 221 MET A CA 1
ATOM 1870 C C . MET A 1 221 ? -10.583 6.083 -15.330 1.00 75.88 221 MET A C 1
ATOM 1872 O O . MET A 1 221 ? -11.493 5.585 -14.675 1.00 75.88 221 MET A O 1
ATOM 1876 N N . LYS A 1 222 ? -9.327 6.090 -14.860 1.00 78.69 222 LYS A N 1
ATOM 1877 C CA . LYS A 1 222 ? -8.990 5.623 -13.501 1.00 78.69 222 LYS A CA 1
ATOM 1878 C C . LYS A 1 222 ? -9.347 6.656 -12.433 1.00 78.69 222 LYS A C 1
ATOM 1880 O O . LYS A 1 222 ? -9.728 6.256 -11.337 1.00 78.69 222 LYS A O 1
ATOM 1885 N N . LEU A 1 223 ? -9.220 7.944 -12.752 1.00 72.56 223 LEU A N 1
ATOM 1886 C CA . LEU A 1 223 ? -9.598 9.056 -11.874 1.00 72.56 223 LEU A CA 1
ATOM 1887 C C . LEU A 1 223 ? -11.121 9.208 -11.764 1.00 72.56 223 LEU A C 1
ATOM 1889 O O . LEU A 1 223 ? -11.621 9.496 -10.684 1.00 72.56 223 LEU A O 1
ATOM 1893 N N . HIS A 1 224 ? -11.849 8.925 -12.847 1.00 57.72 224 HIS A N 1
ATOM 1894 C CA . HIS A 1 224 ? -13.312 8.933 -12.884 1.00 57.72 224 HIS A CA 1
ATOM 1895 C C . HIS A 1 224 ? -13.970 7.572 -12.658 1.00 57.72 224 HIS A C 1
ATOM 1897 O O . HIS A 1 224 ? -15.166 7.458 -12.900 1.00 57.72 224 HIS A O 1
ATOM 1903 N N . LYS A 1 225 ? -13.264 6.547 -12.150 1.00 55.88 225 LYS A N 1
ATOM 1904 C CA . LYS A 1 225 ? -13.992 5.418 -11.552 1.00 55.88 225 LYS A CA 1
ATOM 1905 C C . LYS A 1 225 ? -14.826 6.007 -10.418 1.00 55.88 225 LYS A C 1
ATOM 1907 O O . LYS A 1 225 ? -14.218 6.447 -9.436 1.00 55.88 225 LYS A O 1
ATOM 1912 N N . PRO A 1 226 ? -16.164 6.075 -10.558 1.00 50.81 226 PRO A N 1
ATOM 1913 C CA . PRO A 1 226 ? -16.994 6.699 -9.556 1.00 50.81 226 PRO A CA 1
ATOM 1914 C C . PRO A 1 226 ? -16.692 5.985 -8.255 1.00 50.81 226 PRO A C 1
ATOM 1916 O O . PRO A 1 226 ? -16.419 4.780 -8.212 1.00 50.81 226 PRO A O 1
ATOM 1919 N N . SER A 1 227 ? -16.673 6.747 -7.183 1.00 53.50 227 SER A N 1
ATOM 1920 C CA . SER A 1 227 ? -16.471 6.254 -5.839 1.00 53.50 227 SER A CA 1
ATOM 1921 C C . SER A 1 227 ? -17.672 5.415 -5.371 1.00 53.50 227 SER A C 1
ATOM 1923 O O . SER A 1 227 ? -18.081 5.536 -4.224 1.00 53.50 227 SER A O 1
ATOM 1925 N N . GLU A 1 228 ? -18.203 4.516 -6.208 1.00 53.47 228 GLU A N 1
ATOM 1926 C CA . GLU A 1 228 ? -19.223 3.521 -5.868 1.00 53.47 228 GLU A CA 1
ATOM 1927 C C . GLU A 1 228 ? -18.835 2.802 -4.579 1.00 53.47 228 GLU A C 1
ATOM 1929 O O . GLU A 1 228 ? -19.651 2.657 -3.686 1.00 53.47 228 GLU A O 1
ATOM 1934 N N . LYS A 1 229 ? -17.548 2.498 -4.366 1.00 52.50 229 LYS A N 1
ATOM 1935 C CA . LYS A 1 229 ? -17.089 1.896 -3.101 1.00 52.50 229 LYS A CA 1
ATOM 1936 C C . LYS A 1 229 ? -17.183 2.810 -1.871 1.00 52.50 229 LYS A C 1
ATOM 1938 O O . LYS A 1 229 ? -17.202 2.298 -0.757 1.00 52.50 229 LYS A O 1
ATOM 1943 N N . LYS A 1 230 ? -17.209 4.137 -2.029 1.00 52.75 230 LYS A N 1
ATOM 1944 C CA . LYS A 1 230 ? -17.445 5.091 -0.925 1.00 52.75 230 LYS A CA 1
ATOM 1945 C C . LYS A 1 230 ? -18.928 5.441 -0.768 1.00 52.75 230 LYS A C 1
ATOM 1947 O O . LYS A 1 230 ? -19.341 5.656 0.365 1.00 52.75 230 LYS A O 1
ATOM 1952 N N . ALA A 1 231 ? -19.711 5.458 -1.848 1.00 55.47 231 ALA A N 1
ATOM 1953 C CA . ALA A 1 231 ? -21.167 5.603 -1.786 1.00 55.47 231 ALA A CA 1
ATOM 1954 C C . ALA A 1 231 ? -21.811 4.375 -1.122 1.00 55.47 231 ALA A C 1
ATOM 1956 O O . ALA A 1 231 ? -22.544 4.523 -0.152 1.00 55.47 231 ALA A O 1
ATOM 1957 N N . VAL A 1 232 ? -21.393 3.172 -1.525 1.00 57.66 232 VAL A N 1
ATOM 1958 C CA . VAL A 1 232 ? -21.819 1.895 -0.934 1.00 57.66 232 VAL A CA 1
ATOM 1959 C C . VAL A 1 232 ? -21.407 1.787 0.544 1.00 57.66 232 VAL A C 1
ATOM 1961 O O . VAL A 1 232 ? -22.163 1.316 1.381 1.00 57.66 232 VAL A O 1
ATOM 1964 N N . LYS A 1 233 ? -20.230 2.300 0.932 1.00 52.69 233 LYS A N 1
ATOM 1965 C CA . LYS A 1 233 ? -19.821 2.303 2.351 1.00 52.69 233 LYS A CA 1
ATOM 1966 C C . LYS A 1 233 ? -20.567 3.347 3.203 1.00 52.69 233 LYS A C 1
ATOM 1968 O O . LYS A 1 233 ? -20.568 3.229 4.423 1.00 52.69 233 LYS A O 1
ATOM 1973 N N . ARG A 1 234 ? -21.183 4.366 2.588 1.00 52.25 234 ARG A N 1
ATOM 1974 C CA . ARG A 1 234 ? -22.087 5.301 3.280 1.00 52.25 234 ARG A CA 1
ATOM 1975 C C . ARG A 1 234 ? -23.511 4.754 3.376 1.00 52.25 234 ARG A C 1
ATOM 1977 O O . ARG A 1 234 ? -24.131 4.995 4.402 1.00 52.25 234 ARG A O 1
ATOM 1984 N N . SER A 1 235 ? -23.992 3.997 2.386 1.00 54.66 235 SER A N 1
ATOM 1985 C CA . SER A 1 235 ? -25.306 3.343 2.470 1.00 54.66 235 SER A CA 1
ATOM 1986 C C . SER A 1 235 ? -25.342 2.268 3.560 1.00 54.66 235 SER A C 1
ATOM 1988 O O . SER A 1 235 ? -26.263 2.282 4.363 1.00 54.66 235 SER A O 1
ATOM 1990 N N . TYR A 1 236 ? -24.288 1.454 3.715 1.00 55.44 236 TYR A N 1
ATOM 1991 C CA . TYR A 1 236 ? -24.225 0.470 4.813 1.00 55.44 236 TYR A CA 1
ATOM 1992 C C . TYR A 1 236 ? -24.138 1.097 6.214 1.00 55.44 236 TYR A C 1
ATOM 1994 O O . TYR A 1 236 ? -24.490 0.458 7.193 1.00 55.44 236 TYR A O 1
ATOM 2002 N N . ARG A 1 237 ? -23.691 2.356 6.340 1.00 50.03 237 ARG A N 1
ATOM 2003 C CA . ARG A 1 237 ? -23.648 3.052 7.641 1.00 50.03 237 ARG A CA 1
ATOM 2004 C C . ARG A 1 237 ? -24.989 3.684 8.034 1.00 50.03 237 ARG A C 1
ATOM 2006 O O . ARG A 1 237 ? -25.127 4.138 9.161 1.00 50.03 237 ARG A O 1
ATOM 2013 N N . LEU A 1 238 ? -25.940 3.755 7.102 1.00 54.44 238 LEU A N 1
ATOM 2014 C CA . LEU A 1 238 ? -27.320 4.166 7.367 1.00 54.44 238 LEU A CA 1
ATOM 2015 C C . LEU A 1 238 ? -28.219 2.968 7.720 1.00 54.44 238 LEU A C 1
ATOM 2017 O O . LEU A 1 238 ? -29.269 3.181 8.307 1.00 54.44 238 LEU A O 1
ATOM 2021 N N . GLU A 1 239 ? -27.793 1.732 7.432 1.00 54.03 239 GLU A N 1
ATOM 2022 C CA . GLU A 1 239 ? -28.533 0.501 7.765 1.00 54.03 239 GLU A CA 1
ATOM 2023 C C . GLU A 1 239 ? -28.425 0.077 9.243 1.00 54.03 239 GLU A C 1
ATOM 2025 O O . GLU A 1 239 ? -29.172 -0.793 9.674 1.00 54.03 239 GLU A O 1
ATOM 2030 N N . GLU A 1 240 ? -27.545 0.688 10.044 1.00 52.16 240 GLU A N 1
ATOM 2031 C CA . GLU A 1 240 ? -27.390 0.339 11.470 1.00 52.16 240 GLU A CA 1
ATOM 2032 C C . GLU A 1 240 ? -28.296 1.131 12.425 1.00 52.16 240 GLU A C 1
ATOM 2034 O O . GLU A 1 240 ? -28.324 0.830 13.617 1.00 52.16 240 GLU A O 1
ATOM 2039 N N . LYS A 1 241 ? -29.076 2.107 11.940 1.00 50.25 241 LYS A N 1
ATOM 2040 C CA . LYS A 1 241 ? -30.179 2.650 12.744 1.00 50.25 241 LYS A CA 1
ATOM 2041 C C . LYS A 1 241 ? -31.378 1.721 12.594 1.00 50.25 241 LYS A C 1
ATOM 2043 O O . LYS A 1 241 ? -32.092 1.789 11.596 1.00 50.25 241 LYS A O 1
ATOM 2048 N N . LYS A 1 242 ? -31.564 0.825 13.565 1.00 56.44 242 LYS A N 1
ATOM 2049 C CA . LYS A 1 242 ? -32.768 -0.003 13.653 1.00 56.44 242 LYS A CA 1
ATOM 2050 C C . LYS A 1 242 ? -34.009 0.904 13.739 1.00 56.44 242 LYS A C 1
ATOM 2052 O O . LYS A 1 242 ? -33.979 1.872 14.499 1.00 56.44 242 LYS A O 1
ATOM 2057 N N . PRO A 1 243 ? -35.093 0.605 13.002 1.00 54.84 243 PRO A N 1
ATOM 2058 C CA . PRO A 1 243 ? -36.338 1.377 13.063 1.00 54.84 243 PRO A CA 1
ATOM 2059 C C . PRO A 1 243 ? -36.988 1.364 14.458 1.00 54.84 243 PRO A C 1
ATOM 2061 O O . PRO A 1 243 ? -37.729 2.280 14.785 1.00 54.84 243 PRO A O 1
ATOM 2064 N N . GLU A 1 244 ? -36.626 0.395 15.303 1.00 56.84 244 GLU A N 1
ATOM 2065 C CA . GLU A 1 244 ? -37.103 0.228 16.684 1.00 56.84 244 GLU A CA 1
ATOM 2066 C C . GLU A 1 244 ? -36.787 1.419 17.620 1.00 56.84 244 GLU A C 1
ATOM 2068 O O . GLU A 1 244 ? -37.395 1.525 18.680 1.00 56.84 244 GLU A O 1
ATOM 2073 N N . GLU A 1 245 ? -35.881 2.336 17.247 1.00 54.59 245 GLU A N 1
ATOM 2074 C CA . GLU A 1 245 ? -35.533 3.523 18.056 1.00 54.59 245 GLU A CA 1
ATOM 2075 C C . GLU A 1 245 ? -36.134 4.852 17.542 1.00 54.59 245 GLU A C 1
ATOM 2077 O O . GLU A 1 245 ? -35.936 5.893 18.173 1.00 54.59 245 GLU A O 1
ATOM 2082 N N . MET A 1 246 ? -36.871 4.866 16.422 1.00 61.50 246 MET A N 1
ATOM 2083 C CA . MET A 1 246 ? -37.478 6.098 15.883 1.00 61.50 246 MET A CA 1
ATOM 2084 C C . MET A 1 246 ? -38.810 6.399 16.584 1.00 61.50 246 MET A C 1
ATOM 2086 O O . MET A 1 246 ? -39.885 6.045 16.112 1.00 61.50 246 MET A O 1
ATOM 2090 N N . SER A 1 247 ? -38.732 7.036 17.754 1.00 63.88 247 SER A N 1
ATOM 2091 C CA . SER A 1 247 ? -39.874 7.222 18.668 1.00 63.88 247 SER A CA 1
ATOM 2092 C C . SER A 1 247 ? -40.943 8.223 18.199 1.00 63.88 247 SER A C 1
ATOM 2094 O O . SER A 1 247 ? -41.992 8.339 18.834 1.00 63.88 247 SER A O 1
ATOM 2096 N N . THR A 1 248 ? -40.724 8.957 17.099 1.00 80.44 248 THR A N 1
ATOM 2097 C CA . THR A 1 248 ? -41.672 9.985 16.637 1.00 80.44 248 THR A CA 1
ATOM 2098 C C . THR A 1 248 ? -42.085 9.799 15.177 1.00 80.44 248 THR A C 1
ATOM 2100 O O . THR A 1 248 ? -41.253 9.592 14.296 1.00 80.44 248 THR A O 1
ATOM 2103 N N . LYS A 1 249 ? -43.387 9.967 14.885 1.00 86.38 249 LYS A N 1
ATOM 2104 C CA . LYS A 1 249 ? -43.950 9.923 13.515 1.00 86.38 249 LYS A CA 1
ATOM 2105 C C . LYS A 1 249 ? -43.177 10.801 12.513 1.00 86.38 249 LYS A C 1
ATOM 2107 O O . LYS A 1 249 ? -43.057 10.441 11.347 1.00 86.38 249 LYS A O 1
ATOM 2112 N N . ARG A 1 250 ? -42.607 11.923 12.975 1.00 86.69 250 ARG A N 1
ATOM 2113 C CA . ARG A 1 250 ? -41.803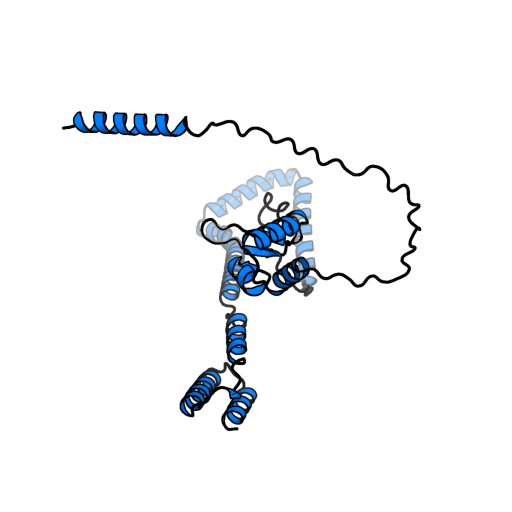 12.847 12.154 1.00 86.69 250 ARG A CA 1
ATOM 2114 C C . ARG A 1 250 ? -40.494 12.226 11.658 1.00 86.69 250 ARG A C 1
ATOM 2116 O O . ARG A 1 250 ? -40.112 12.465 10.518 1.00 86.69 250 ARG A O 1
ATOM 2123 N N . GLU A 1 251 ? -39.824 11.416 12.474 1.00 85.56 251 GLU A N 1
ATOM 2124 C CA . GLU A 1 251 ? -38.573 10.751 12.079 1.00 85.56 251 GLU A CA 1
ATOM 2125 C C . GLU A 1 251 ? -38.820 9.671 11.019 1.00 85.56 251 GLU A C 1
ATOM 2127 O O . GLU A 1 251 ? -38.045 9.544 10.068 1.00 85.56 251 GLU A O 1
ATOM 2132 N N . ILE A 1 252 ? -39.943 8.955 11.132 1.00 87.69 252 ILE A N 1
ATOM 2133 C CA . ILE A 1 252 ? -40.368 7.947 10.152 1.00 87.69 252 ILE A CA 1
ATOM 2134 C C . ILE A 1 252 ? -40.677 8.610 8.797 1.00 87.69 252 ILE A C 1
ATOM 2136 O O . ILE A 1 252 ? -40.201 8.147 7.757 1.00 87.69 252 ILE A O 1
ATOM 2140 N N . GLU A 1 253 ? -41.397 9.737 8.788 1.00 93.25 253 GLU A N 1
ATOM 2141 C CA . GLU A 1 253 ? -41.676 10.497 7.559 1.00 93.25 253 GLU A CA 1
ATOM 2142 C C . GLU A 1 253 ? -40.398 11.033 6.888 1.00 93.25 253 GLU A C 1
ATOM 2144 O O . GLU A 1 253 ? -40.237 10.932 5.664 1.00 93.25 253 GLU A O 1
ATOM 2149 N N . GLU A 1 254 ? -39.449 11.572 7.663 1.00 92.00 254 GLU A N 1
ATOM 2150 C CA . GLU A 1 254 ? -38.166 12.045 7.127 1.00 92.00 254 GLU A CA 1
ATOM 2151 C C . GLU A 1 254 ? -37.314 10.905 6.548 1.00 92.00 254 GLU A C 1
ATOM 2153 O O . GLU A 1 254 ? -36.660 11.064 5.502 1.00 92.00 254 GLU A O 1
ATOM 2158 N N . PHE A 1 255 ? -37.347 9.736 7.190 1.00 90.81 255 PHE A N 1
ATOM 2159 C CA . PHE A 1 255 ? -36.668 8.533 6.726 1.00 90.81 255 PHE A CA 1
ATOM 2160 C C . PHE A 1 255 ? -37.235 8.042 5.386 1.00 90.81 255 PHE A C 1
ATOM 2162 O O . PHE A 1 255 ? -36.479 7.882 4.417 1.00 90.81 255 PHE A O 1
ATOM 2169 N N . LEU A 1 256 ? -38.561 7.907 5.280 1.00 94.56 256 LEU A N 1
ATOM 2170 C CA . LEU A 1 256 ? -39.248 7.502 4.048 1.00 94.56 256 LEU A CA 1
ATOM 2171 C C . LEU A 1 256 ? -38.963 8.470 2.887 1.00 94.56 256 LEU A C 1
ATOM 2173 O O . LEU A 1 256 ? -38.609 8.040 1.783 1.00 94.56 256 LEU A O 1
ATOM 2177 N N . LYS A 1 257 ? -38.994 9.785 3.145 1.00 96.06 257 LYS A N 1
ATOM 2178 C CA . LYS A 1 257 ? -38.670 10.824 2.148 1.00 96.06 257 LYS A CA 1
ATOM 2179 C C . LYS A 1 257 ? -37.223 10.730 1.657 1.00 96.06 257 LYS A C 1
ATOM 2181 O O . LYS A 1 257 ? -36.920 11.019 0.493 1.00 96.06 257 LYS A O 1
ATOM 2186 N N . THR A 1 258 ? -36.305 10.326 2.532 1.00 94.81 258 THR A N 1
ATOM 2187 C CA . THR A 1 258 ? -34.891 10.136 2.189 1.00 94.81 258 THR A CA 1
ATOM 2188 C C . THR A 1 258 ? -34.692 8.908 1.306 1.00 94.81 258 THR A C 1
ATOM 2190 O O . THR A 1 258 ? -33.981 8.994 0.299 1.00 94.81 258 THR A O 1
ATOM 2193 N N . ILE A 1 259 ? -35.354 7.797 1.627 1.00 94.06 259 ILE A N 1
ATOM 2194 C CA . ILE A 1 259 ? -35.310 6.569 0.826 1.00 94.06 259 ILE A CA 1
ATOM 2195 C C . ILE A 1 259 ? -35.902 6.799 -0.573 1.00 94.06 259 ILE A C 1
ATOM 2197 O O . ILE A 1 259 ? -35.284 6.419 -1.571 1.00 94.06 259 ILE A O 1
ATOM 2201 N N . GLU A 1 260 ? -37.029 7.506 -0.681 1.00 96.62 260 GLU A N 1
ATOM 2202 C CA . GLU A 1 260 ? -37.664 7.810 -1.971 1.00 96.62 260 GLU A CA 1
ATOM 2203 C C . GLU A 1 260 ? -36.745 8.630 -2.897 1.00 96.62 260 GLU A C 1
ATOM 2205 O O . GLU A 1 260 ? -36.606 8.334 -4.089 1.00 96.62 260 GLU A O 1
ATOM 2210 N N . ARG A 1 261 ? -36.031 9.627 -2.351 1.00 95.31 261 ARG A N 1
ATOM 2211 C CA . ARG A 1 261 ? -35.036 10.411 -3.110 1.00 95.31 261 ARG A CA 1
ATOM 2212 C C . ARG A 1 261 ? -33.891 9.549 -3.640 1.00 95.31 261 ARG A C 1
ATOM 2214 O O . ARG A 1 261 ? -33.375 9.825 -4.722 1.00 95.31 261 ARG A O 1
ATOM 2221 N N . GLN A 1 262 ? -33.456 8.548 -2.880 1.00 92.56 262 GLN A N 1
ATOM 2222 C CA . GLN A 1 262 ? -32.378 7.646 -3.289 1.00 92.56 262 GLN A CA 1
ATOM 2223 C C . GLN A 1 262 ? -32.852 6.659 -4.369 1.00 92.56 262 GLN A C 1
ATOM 2225 O O . GLN A 1 262 ? -32.107 6.389 -5.314 1.00 92.56 262 GLN A O 1
ATOM 2230 N N . TYR A 1 263 ? -34.103 6.191 -4.288 1.00 95.19 263 TYR A N 1
ATOM 2231 C CA . TYR A 1 263 ? -34.731 5.369 -5.327 1.00 95.19 263 TYR A CA 1
ATOM 2232 C C . TYR A 1 263 ? -34.870 6.130 -6.654 1.00 95.19 263 TYR A C 1
ATOM 2234 O O . TYR A 1 263 ? -34.401 5.648 -7.683 1.00 95.19 263 TYR A O 1
ATOM 2242 N N . LYS A 1 264 ? -35.381 7.372 -6.629 1.00 94.19 264 LYS A N 1
ATOM 2243 C CA . LYS A 1 264 ? -35.486 8.232 -7.830 1.00 94.19 264 LYS A CA 1
ATOM 2244 C C . LYS A 1 264 ? -34.135 8.505 -8.505 1.00 94.19 264 LYS A C 1
ATOM 2246 O O . LYS A 1 264 ? -34.082 8.726 -9.708 1.00 94.19 264 LYS A O 1
ATOM 2251 N N . LYS A 1 265 ? -33.033 8.464 -7.748 1.00 92.88 265 LYS A N 1
ATOM 2252 C CA . LYS A 1 265 ? -31.661 8.610 -8.269 1.00 92.88 265 LYS A CA 1
ATOM 2253 C C . LYS A 1 265 ? -31.060 7.311 -8.826 1.00 92.88 265 LYS A C 1
ATOM 2255 O O . LYS A 1 265 ? -29.912 7.331 -9.259 1.00 92.88 265 LYS A O 1
ATOM 2260 N N . GLY A 1 266 ? -31.783 6.189 -8.779 1.00 89.50 266 GLY A N 1
ATOM 2261 C CA . GLY A 1 266 ? -31.288 4.877 -9.210 1.00 89.50 266 GLY A CA 1
ATOM 2262 C C . GLY A 1 266 ? -30.208 4.290 -8.296 1.00 89.50 266 GLY A C 1
ATOM 2263 O O . GLY A 1 266 ? -29.483 3.386 -8.702 1.00 89.50 266 GLY A O 1
ATOM 2264 N N . ILE A 1 267 ? -30.069 4.812 -7.072 1.00 90.44 267 ILE A N 1
ATOM 2265 C CA . ILE A 1 267 ? -29.033 4.376 -6.122 1.00 90.44 267 ILE A CA 1
ATOM 2266 C C . ILE A 1 267 ? -29.449 3.072 -5.433 1.00 90.44 267 ILE A C 1
ATOM 2268 O O . ILE A 1 267 ? -28.599 2.243 -5.112 1.00 90.44 267 ILE A O 1
ATOM 2272 N N . ILE A 1 268 ? -30.753 2.882 -5.220 1.00 91.06 268 ILE A N 1
ATOM 2273 C CA . ILE A 1 268 ? -31.323 1.728 -4.520 1.00 91.06 268 ILE A CA 1
ATOM 2274 C C . ILE A 1 268 ? -32.245 0.963 -5.474 1.00 91.06 268 ILE A C 1
ATOM 2276 O O . ILE A 1 268 ? -32.988 1.565 -6.246 1.00 91.06 268 ILE A O 1
ATOM 2280 N N . SER A 1 269 ? -32.206 -0.371 -5.423 1.00 92.69 269 SER A N 1
ATOM 2281 C CA . SER A 1 269 ? -33.110 -1.219 -6.210 1.00 92.69 269 SER A CA 1
ATOM 2282 C C . SER A 1 269 ? -34.560 -1.130 -5.715 1.00 92.69 269 SER A C 1
ATOM 2284 O O . SER A 1 269 ? -34.796 -0.958 -4.518 1.00 92.69 269 SER A O 1
ATOM 2286 N N . LYS A 1 270 ? -35.531 -1.336 -6.617 1.00 95.56 270 LYS A N 1
ATOM 2287 C CA . LYS A 1 270 ? -36.969 -1.350 -6.283 1.00 95.56 270 LYS A CA 1
ATOM 2288 C C . LYS A 1 270 ? -37.290 -2.328 -5.144 1.00 95.56 270 LYS A C 1
ATOM 2290 O O . LYS A 1 270 ? -37.979 -1.969 -4.204 1.00 95.56 270 LYS A O 1
ATOM 2295 N N . LYS A 1 271 ? -36.717 -3.537 -5.175 1.00 94.31 271 LYS A N 1
ATOM 2296 C CA . LYS A 1 271 ? -36.942 -4.569 -4.145 1.00 94.31 271 LYS A CA 1
ATOM 2297 C C . LYS A 1 271 ? -36.507 -4.121 -2.744 1.00 94.31 271 LYS A C 1
ATOM 2299 O O . LYS A 1 271 ? -37.148 -4.472 -1.761 1.00 94.31 271 LYS A O 1
ATOM 2304 N N . LEU A 1 272 ? -35.407 -3.373 -2.653 1.00 89.94 272 LEU A N 1
ATOM 2305 C CA . LEU A 1 272 ? -34.888 -2.879 -1.377 1.00 89.94 272 LEU A CA 1
ATOM 2306 C C . LEU A 1 272 ? -35.687 -1.665 -0.873 1.00 89.94 272 LEU A C 1
ATOM 2308 O O . LEU A 1 272 ? -35.907 -1.560 0.328 1.00 89.94 272 LEU A O 1
ATOM 2312 N N . TYR A 1 273 ? -36.168 -0.811 -1.783 1.00 94.44 273 TYR A N 1
ATOM 2313 C CA . TYR A 1 273 ? -37.092 0.283 -1.466 1.00 94.44 273 TYR A CA 1
ATOM 2314 C C . TYR A 1 273 ? -38.376 -0.232 -0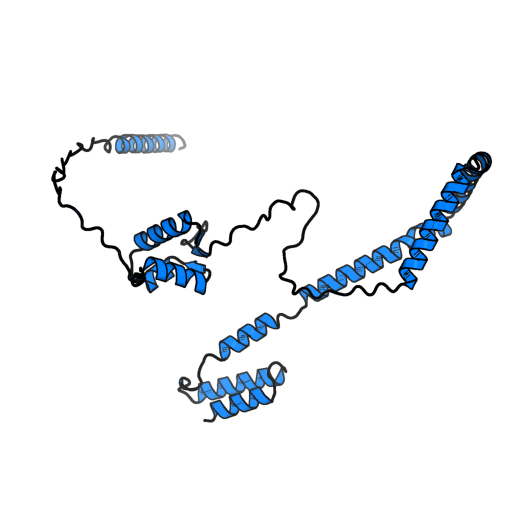.794 1.00 94.44 273 TYR A C 1
ATOM 2316 O O . TYR A 1 273 ? -38.693 0.210 0.307 1.00 94.44 273 TYR A O 1
ATOM 2324 N N . GLU A 1 274 ? -39.052 -1.214 -1.403 1.00 95.25 274 GLU A N 1
ATOM 2325 C CA . GLU A 1 274 ? -40.307 -1.764 -0.859 1.00 95.25 274 GLU A CA 1
ATOM 2326 C C . GLU A 1 274 ? -40.108 -2.379 0.534 1.00 95.25 274 GLU A C 1
ATOM 2328 O O . GLU A 1 274 ? -40.879 -2.108 1.446 1.00 95.25 274 GLU A O 1
ATOM 2333 N N . ARG A 1 275 ? -39.017 -3.132 0.741 1.00 93.38 275 ARG A N 1
ATOM 2334 C CA . ARG A 1 275 ? -38.718 -3.749 2.045 1.00 93.38 275 ARG A CA 1
ATOM 2335 C C . ARG A 1 275 ? -38.479 -2.710 3.147 1.00 93.38 275 ARG A C 1
ATOM 2337 O O . ARG A 1 275 ? -38.898 -2.914 4.279 1.00 93.38 275 ARG A O 1
ATOM 2344 N N . MET A 1 276 ? -37.772 -1.620 2.840 1.00 91.62 276 MET A N 1
ATOM 2345 C CA . MET A 1 276 ? -37.528 -0.553 3.818 1.00 91.62 276 MET A CA 1
ATOM 2346 C C . MET A 1 276 ? -38.806 0.218 4.150 1.00 91.62 276 MET A C 1
ATOM 2348 O O . MET A 1 276 ? -38.980 0.615 5.297 1.00 91.62 276 MET A O 1
ATOM 2352 N N . LYS A 1 277 ? -39.688 0.409 3.162 1.00 94.81 277 LYS A N 1
ATOM 2353 C CA . LYS A 1 277 ? -40.992 1.042 3.357 1.00 94.81 277 LYS A CA 1
ATOM 2354 C C . LYS A 1 277 ? -41.898 0.185 4.247 1.00 94.81 277 LYS A C 1
ATOM 2356 O O . LYS A 1 277 ? -42.389 0.684 5.249 1.00 94.81 277 LYS A O 1
ATOM 2361 N N . GLU A 1 278 ? -42.016 -1.108 3.946 1.00 94.06 278 GLU A N 1
ATOM 2362 C CA . GLU A 1 278 ? -42.817 -2.060 4.732 1.00 94.06 278 GLU A CA 1
ATOM 2363 C C . GLU A 1 278 ? -42.341 -2.153 6.192 1.00 94.06 278 GLU A C 1
ATOM 2365 O O . GLU A 1 278 ? -43.152 -2.205 7.109 1.00 94.06 278 GLU A O 1
ATOM 2370 N N . ASN A 1 279 ? -41.025 -2.132 6.427 1.00 90.94 279 ASN A N 1
ATOM 2371 C CA . ASN A 1 279 ? -40.462 -2.163 7.780 1.00 90.94 279 ASN A CA 1
ATOM 2372 C C . ASN A 1 279 ? -40.652 -0.862 8.572 1.00 90.94 279 ASN A C 1
ATOM 2374 O O . ASN A 1 279 ? -40.492 -0.891 9.783 1.00 90.94 279 ASN A O 1
ATOM 2378 N N . ALA A 1 280 ? -40.896 0.270 7.908 1.00 88.69 280 ALA A N 1
ATOM 2379 C CA . ALA A 1 280 ? -41.124 1.554 8.572 1.00 88.69 280 ALA A CA 1
ATOM 2380 C C . ALA A 1 280 ? -42.611 1.791 8.896 1.00 88.69 280 ALA A C 1
ATOM 2382 O O . ALA A 1 280 ? -42.922 2.649 9.716 1.00 88.69 280 ALA A O 1
ATOM 2383 N N . GLU A 1 281 ? -43.513 1.067 8.226 1.00 87.12 281 GLU A N 1
ATOM 2384 C CA . GLU A 1 281 ? -44.962 1.094 8.471 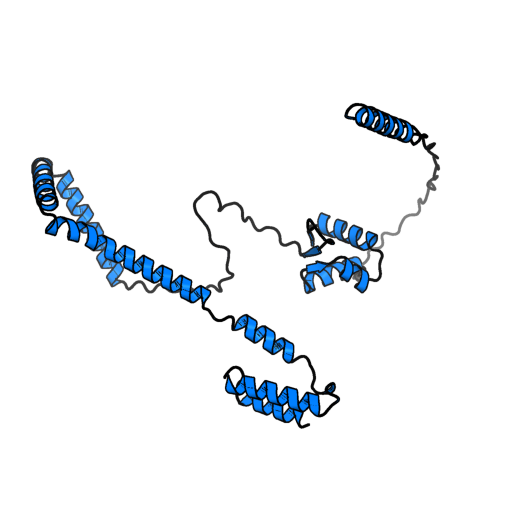1.00 87.12 281 GLU A CA 1
ATOM 2385 C C . GLU A 1 281 ? -45.403 0.105 9.569 1.00 87.12 281 GLU A C 1
ATOM 2387 O O . GLU A 1 281 ? -46.501 0.258 10.106 1.00 87.12 281 GLU A O 1
ATOM 2392 N N . LYS A 1 282 ? -44.564 -0.890 9.888 1.00 87.19 282 LYS A N 1
ATOM 2393 C CA . LYS A 1 282 ? -44.745 -1.845 10.996 1.00 87.19 282 LYS A CA 1
ATOM 2394 C C . LYS A 1 282 ? -44.215 -1.278 12.305 1.00 87.19 282 LYS A C 1
ATOM 2396 O O . LYS A 1 282 ? -44.894 -1.505 13.329 1.00 87.19 282 LYS A O 1
#

Radius of gyration: 39.67 Å; chains: 1; bounding box: 77×89×107 Å

Secondary structure (DSSP, 8-state):
-HHHHHHHHHHHHHHHHHTTTTT---------------------------S-------HHHHHHHHHHHHSEEEHHHHHHHH---HHHHHHHHHHHHHTTSEEEE--SSS--EEEE------TTTTSSSS------------------HHHHHHHHHHHHHHHHHHHHHHH-HHHHHHHHHHHHHHHHHHHH-HHHHHHHHHTTHHHHHHHHHHHHHHHHHHHTS--HHHHHHHHTTTTTS-GGG--SHHHHHHHHHHHHHHHHTTSS-HHHHHHHHHHHH-

Foldseek 3Di:
DVVVVVVVVVVVVVVVVVVVPPPPDDDPPPPPPPPDDPDPPDPDPPPPPPDDPDPPDDVLNVVLVVCVVVQKDFLVRVCVVSVDDSVVVVVSLVVCVVVQQWDWDDDPDDGIMIGGRDPPPCPDPPDPPDDDDDDDPDPPPVPPPPPPVVVVVVVVVVVVVVVVVVVCCVVCVVCVVVVVVVVVVVVVVQVVDPVNVVCVVVVVCVVVVVVVVVVVVVVVVVVPPPPLVVVVVVVVVVVPPQLVPVPDPVVLVVVLVVLVVCVVVVNDDPVVNVVSNVRSVD

Sequence (282 aa):
MKEKNKKQERESEQKRSDEREESKKPRKAEKTKTSLPAHIEGKTPAYRLKGRFPVLETEIDNFLELIYEKKRLRLKEAVKIFKVRKETIIEWSRILEESNLIRVNYPVFGKPVFMVYEPEKKRHEKKRKEKPEKPIKKKRQRMKIKIRPKVVVIYIEIITLGLLLIYIFLVNKRLSQNLVPTILKYLGLIFSNPYVYIPVLVIPLIPVFVLRAVRKRKERMKLHKPSEKKAVKRSYRLEEKKPEEMSTKREIEEFLKTIERQYKKGIISKKLYERMKENAEK

pLDDT: mean 77.92, std 18.18, range [41.0, 98.44]